Protein AF-A0A6G6X8M5-F1 (afdb_monomer_lite)

Radius of gyration: 17.93 Å; chains: 1; bounding box: 45×30×51 Å

Structure (mmCIF, N/CA/C/O backbone):
data_AF-A0A6G6X8M5-F1
#
_entry.id   AF-A0A6G6X8M5-F1
#
loop_
_atom_site.group_PDB
_atom_site.id
_atom_site.type_symbol
_atom_site.label_atom_id
_atom_site.label_alt_id
_atom_site.label_comp_id
_atom_site.label_asym_id
_atom_site.label_entity_id
_atom_site.label_seq_id
_atom_site.pdbx_PDB_ins_code
_atom_site.Cartn_x
_atom_site.Cartn_y
_atom_site.Cartn_z
_atom_site.occupancy
_atom_site.B_iso_or_equiv
_atom_site.auth_seq_id
_atom_site.auth_comp_id
_atom_site.auth_asym_id
_atom_site.auth_atom_id
_atom_site.pdbx_PDB_model_num
ATOM 1 N N . MET A 1 1 ? -0.208 -8.619 24.365 1.00 81.12 1 MET A N 1
ATOM 2 C CA . MET A 1 1 ? 0.775 -7.515 24.331 1.00 81.12 1 MET A CA 1
ATOM 3 C C . MET A 1 1 ? 0.074 -6.154 24.323 1.00 81.12 1 MET A C 1
ATOM 5 O O . MET A 1 1 ? -1.110 -6.073 24.012 1.00 81.12 1 MET A O 1
ATOM 9 N N . PHE A 1 2 ? 0.776 -5.087 24.718 1.00 91.06 2 PHE A N 1
ATOM 10 C CA . PHE A 1 2 ? 0.215 -3.742 24.896 1.00 91.06 2 PHE A CA 1
ATOM 11 C C . PHE A 1 2 ? -0.382 -3.130 23.615 1.00 91.06 2 PHE A C 1
ATOM 13 O O . PHE A 1 2 ? -1.529 -2.688 23.643 1.00 91.06 2 PHE A O 1
ATOM 20 N N . LYS A 1 3 ? 0.345 -3.115 22.484 1.00 91.62 3 LYS A N 1
ATOM 21 C CA . LYS A 1 3 ? -0.139 -2.488 21.235 1.00 91.62 3 LYS A CA 1
ATOM 22 C C . LYS A 1 3 ? -1.371 -3.203 20.673 1.00 91.62 3 LYS A C 1
ATOM 24 O O . LYS A 1 3 ? -2.280 -2.533 20.191 1.00 91.62 3 LYS A O 1
ATOM 29 N N . THR A 1 4 ? -1.433 -4.534 20.766 1.00 93.50 4 THR A N 1
ATOM 30 C CA . THR A 1 4 ? -2.601 -5.303 20.310 1.00 93.50 4 THR A CA 1
ATOM 31 C C . THR A 1 4 ? -3.841 -4.993 21.150 1.00 93.50 4 THR A C 1
ATOM 33 O O . THR A 1 4 ? -4.872 -4.625 20.590 1.00 93.50 4 THR A O 1
ATOM 36 N N . ALA A 1 5 ? -3.720 -4.994 22.483 1.00 94.62 5 ALA A N 1
ATOM 37 C CA . ALA A 1 5 ? -4.811 -4.594 23.378 1.00 94.62 5 ALA A CA 1
ATOM 38 C C . ALA A 1 5 ? -5.248 -3.130 23.173 1.00 94.62 5 ALA A C 1
ATOM 40 O O . ALA A 1 5 ? -6.441 -2.818 23.215 1.00 94.62 5 ALA A O 1
ATOM 41 N N . LEU A 1 6 ? -4.291 -2.231 22.916 1.00 96.56 6 LEU A N 1
ATOM 42 C CA . LEU A 1 6 ? -4.568 -0.827 22.628 1.00 96.56 6 LEU A CA 1
ATOM 43 C C . LEU A 1 6 ? -5.408 -0.672 21.356 1.00 96.56 6 LEU A C 1
ATOM 45 O O . LEU A 1 6 ? -6.400 0.052 21.390 1.00 96.56 6 LEU A O 1
ATOM 49 N N . ILE A 1 7 ? -5.070 -1.369 20.264 1.00 96.81 7 ILE A N 1
ATOM 50 C CA . ILE A 1 7 ? -5.874 -1.324 19.033 1.00 96.81 7 ILE A CA 1
ATOM 51 C C . ILE A 1 7 ? -7.305 -1.772 19.303 1.00 96.81 7 ILE A C 1
ATOM 53 O O . ILE A 1 7 ? -8.237 -1.034 18.980 1.00 96.81 7 ILE A O 1
ATOM 57 N N . THR A 1 8 ? -7.485 -2.933 19.936 1.00 96.38 8 THR A N 1
ATOM 58 C CA . THR A 1 8 ? -8.817 -3.460 20.258 1.00 96.38 8 THR A CA 1
ATOM 59 C C . THR A 1 8 ? -9.631 -2.445 21.061 1.00 96.38 8 THR A C 1
ATOM 61 O O . THR A 1 8 ? -10.786 -2.174 20.738 1.00 96.38 8 THR A O 1
ATOM 64 N N . ARG A 1 9 ? -9.020 -1.807 22.070 1.00 97.25 9 ARG A N 1
ATOM 65 C CA . ARG A 1 9 ? -9.683 -0.786 22.892 1.00 97.25 9 ARG A CA 1
ATOM 66 C C . ARG A 1 9 ? -10.049 0.465 22.087 1.00 97.25 9 ARG A C 1
ATOM 68 O O . ARG A 1 9 ? -11.157 0.979 22.250 1.00 97.25 9 ARG A O 1
ATOM 75 N N . LEU A 1 10 ? -9.141 0.963 21.245 1.00 98.19 10 LEU A N 1
ATOM 76 C CA . LEU A 1 10 ? -9.355 2.172 20.444 1.00 98.19 10 LEU A CA 1
ATOM 77 C C . LEU A 1 10 ? -10.485 1.987 19.425 1.00 98.19 10 LEU A C 1
ATOM 79 O O . LEU A 1 10 ? -11.303 2.895 19.252 1.00 98.19 10 LEU A O 1
ATOM 83 N N . VAL A 1 11 ? -10.555 0.814 18.795 1.00 97.56 11 VAL A N 1
ATOM 84 C CA . VAL A 1 11 ? -11.637 0.460 17.871 1.00 97.56 11 VAL A CA 1
ATOM 85 C C . VAL A 1 11 ? -12.955 0.323 18.631 1.00 97.56 11 VAL A C 1
ATOM 87 O O . VAL A 1 11 ? -13.900 1.059 18.356 1.00 97.56 11 VAL A O 1
ATOM 90 N N . ALA A 1 12 ? -13.004 -0.537 19.651 1.00 96.56 12 ALA A N 1
ATOM 91 C CA . ALA A 1 12 ? -14.253 -0.871 20.332 1.00 96.56 12 ALA A CA 1
ATOM 92 C C . ALA A 1 12 ? -14.863 0.289 21.141 1.00 96.56 12 ALA A C 1
ATOM 94 O O . ALA A 1 12 ? -16.073 0.318 21.353 1.00 96.56 12 ALA A O 1
ATOM 95 N N . HIS A 1 13 ? -14.052 1.241 21.619 1.00 97.38 13 HIS A N 1
ATOM 96 C CA . HIS A 1 13 ? -14.529 2.230 22.595 1.00 97.38 13 HIS A CA 1
ATOM 97 C C . HIS A 1 13 ? -14.136 3.675 22.316 1.00 97.38 13 HIS A C 1
ATOM 99 O O . HIS A 1 13 ? -14.620 4.573 23.003 1.00 97.38 13 HIS A O 1
ATOM 105 N N . CYS A 1 14 ? -13.259 3.932 21.346 1.00 97.62 14 CYS A N 1
ATOM 106 C CA . CYS A 1 14 ? -12.805 5.291 21.049 1.00 97.62 14 CYS A CA 1
ATOM 107 C C . CYS A 1 14 ? -13.173 5.746 19.633 1.00 97.62 14 CYS A C 1
ATOM 109 O O . CYS A 1 14 ? -12.752 6.832 19.223 1.00 97.62 14 CYS A O 1
ATOM 111 N N . GLY A 1 15 ? -13.958 4.953 18.897 1.00 96.50 15 GLY A N 1
ATOM 112 C CA . GLY A 1 15 ? -14.451 5.298 17.564 1.00 96.50 15 GLY A CA 1
ATOM 113 C C . GLY A 1 15 ? -13.354 5.354 16.501 1.00 96.50 15 GLY A C 1
ATOM 114 O O . GLY A 1 15 ? -13.492 6.096 15.532 1.00 96.50 15 GLY A O 1
ATOM 115 N N . PHE A 1 16 ? -12.240 4.639 16.697 1.00 98.44 16 PHE A N 1
ATOM 116 C CA . PHE A 1 16 ? -11.272 4.434 15.622 1.00 98.44 16 PHE A CA 1
ATOM 117 C C . PHE A 1 16 ? -11.844 3.445 14.612 1.00 98.44 16 PHE A C 1
ATOM 119 O O . PHE A 1 16 ? -12.248 2.346 14.972 1.00 98.44 16 PHE A O 1
ATOM 126 N N . SER A 1 17 ? -11.878 3.854 13.349 1.00 98.00 17 SER A N 1
ATOM 127 C CA . SER A 1 17 ? -12.533 3.123 12.259 1.00 98.00 17 SER A CA 1
ATOM 128 C C . SER A 1 17 ? -11.567 2.796 11.120 1.00 98.00 17 SER A C 1
ATOM 130 O O . SER A 1 17 ? -11.987 2.457 10.011 1.00 98.00 17 SER A O 1
ATOM 132 N N . ALA A 1 18 ? -10.266 2.946 11.367 1.00 98.31 18 ALA A N 1
ATOM 133 C CA . ALA A 1 18 ? -9.219 2.564 10.442 1.00 98.31 18 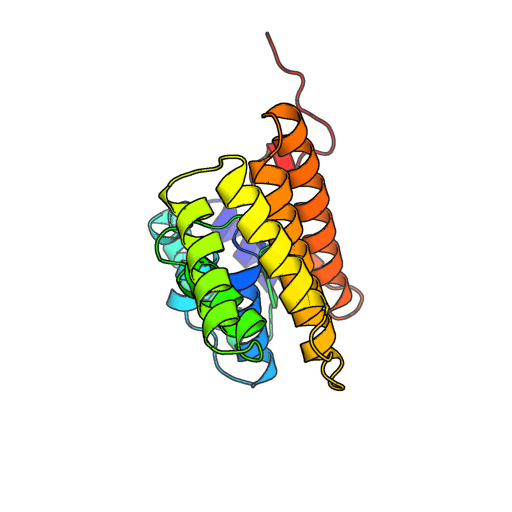ALA A CA 1
ATOM 134 C C . ALA A 1 18 ? -7.909 2.213 11.152 1.00 98.31 18 ALA A C 1
ATOM 136 O O . ALA A 1 18 ? -7.556 2.831 12.160 1.00 98.31 18 ALA A O 1
ATOM 137 N N . VAL A 1 19 ? -7.171 1.260 10.584 1.00 98.38 19 VAL A N 1
ATOM 138 C CA . VAL A 1 19 ? -5.815 0.894 11.004 1.00 98.38 19 VAL A CA 1
ATOM 139 C C . VAL A 1 19 ? -4.916 0.885 9.769 1.00 98.38 19 VAL A C 1
ATOM 141 O O . VAL A 1 19 ? -5.189 0.185 8.794 1.00 98.38 19 VAL A O 1
ATOM 144 N N . LEU A 1 20 ? -3.851 1.678 9.813 1.00 98.31 20 LEU A N 1
ATOM 145 C CA . LEU A 1 20 ? -2.815 1.750 8.794 1.00 98.31 20 LEU A CA 1
ATOM 146 C C . LEU A 1 20 ? -1.519 1.133 9.316 1.00 98.31 20 LEU A C 1
ATOM 148 O O . LEU A 1 20 ? -1.090 1.467 10.419 1.00 98.31 20 LEU A O 1
ATOM 152 N N . PHE A 1 21 ? -0.876 0.289 8.518 1.00 98.00 21 PHE A N 1
ATOM 153 C CA . PHE A 1 21 ? 0.373 -0.387 8.854 1.00 98.00 21 PHE A CA 1
ATOM 154 C C . PHE A 1 21 ? 1.539 0.141 8.021 1.00 98.00 21 PHE A C 1
ATOM 156 O O . PHE A 1 21 ? 1.406 0.341 6.812 1.00 98.00 21 PHE A O 1
ATOM 163 N N . GLU A 1 22 ? 2.695 0.299 8.665 1.00 97.12 22 GLU A N 1
ATOM 164 C CA . GLU A 1 22 ? 4.002 0.407 8.012 1.00 97.12 22 GLU A CA 1
ATOM 165 C C . GLU A 1 22 ? 4.340 -0.950 7.384 1.00 97.12 22 GLU A C 1
ATOM 167 O O . GLU A 1 22 ? 5.091 -1.762 7.920 1.00 97.12 22 GLU A O 1
ATOM 172 N N . ALA A 1 23 ? 3.634 -1.239 6.302 1.00 96.88 23 ALA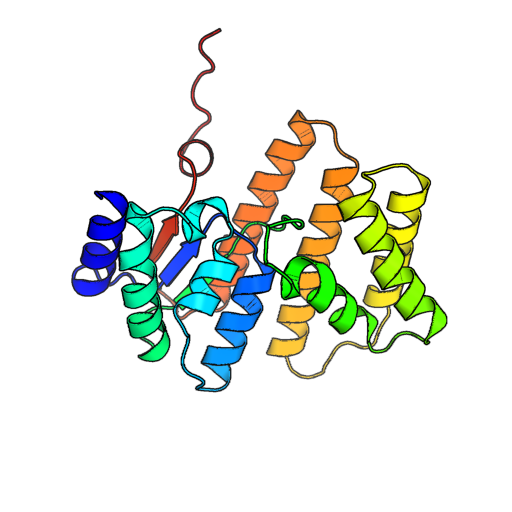 A N 1
ATOM 173 C CA . ALA A 1 23 ? 3.648 -2.479 5.558 1.00 96.88 23 ALA A CA 1
ATOM 174 C C . ALA A 1 23 ? 3.172 -2.198 4.129 1.00 96.88 23 ALA A C 1
ATOM 176 O O . ALA A 1 23 ? 2.736 -1.087 3.808 1.00 96.88 23 ALA A O 1
ATOM 177 N N . SER A 1 24 ? 3.247 -3.223 3.284 1.00 96.75 24 SER A N 1
ATOM 178 C CA . SER A 1 24 ? 3.077 -3.103 1.840 1.00 96.75 24 SER A CA 1
ATOM 179 C C . SER A 1 24 ? 1.769 -2.427 1.430 1.00 96.75 24 SER A C 1
ATOM 181 O O . SER A 1 24 ? 0.692 -2.970 1.641 1.00 96.75 24 SER A O 1
ATOM 183 N N . PHE A 1 25 ? 1.852 -1.285 0.754 1.00 98.25 25 PHE A N 1
ATOM 184 C CA . PHE A 1 25 ? 0.706 -0.588 0.177 1.00 98.25 25 PHE A CA 1
ATOM 185 C C . PHE A 1 25 ? -0.126 -1.507 -0.728 1.00 98.25 25 PHE A C 1
ATOM 187 O O . PHE A 1 25 ? -1.355 -1.534 -0.640 1.00 98.25 25 PHE A O 1
ATOM 194 N N . PHE A 1 26 ? 0.547 -2.297 -1.565 1.00 97.94 26 PHE A N 1
ATOM 195 C CA . PHE A 1 26 ? -0.092 -3.095 -2.604 1.00 97.94 26 PHE A CA 1
ATOM 196 C C . PHE A 1 26 ? -0.911 -4.270 -2.058 1.00 97.94 26 PHE A C 1
ATOM 198 O O . PHE A 1 26 ? -1.998 -4.531 -2.567 1.00 97.94 26 PHE A O 1
ATOM 205 N N . GLU A 1 27 ? -0.462 -4.952 -1.001 1.00 97.62 27 GLU A N 1
ATOM 206 C CA . GLU A 1 27 ? -1.267 -6.028 -0.403 1.00 97.62 27 GLU A CA 1
ATOM 207 C C . GLU A 1 27 ? -2.583 -5.488 0.181 1.00 97.62 27 GLU A C 1
ATOM 209 O O . GLU A 1 27 ? -3.644 -6.098 0.039 1.00 97.62 27 GLU A O 1
ATOM 214 N N . PHE A 1 28 ? -2.565 -4.287 0.770 1.00 97.94 28 PHE A N 1
ATOM 215 C CA . PHE A 1 28 ? -3.792 -3.671 1.279 1.00 97.94 28 PHE A CA 1
ATOM 216 C C . PHE A 1 28 ? -4.724 -3.162 0.169 1.00 97.94 28 PHE A C 1
ATOM 218 O O . PHE A 1 28 ? -5.926 -3.040 0.408 1.00 97.94 28 PHE A O 1
ATOM 225 N N . VAL A 1 29 ? -4.232 -2.942 -1.058 1.00 96.94 29 VAL A N 1
ATOM 226 C CA . VAL A 1 29 ? -5.107 -2.719 -2.224 1.00 96.94 29 VAL A CA 1
ATOM 227 C C . VAL A 1 29 ? -6.007 -3.936 -2.463 1.00 96.94 29 VAL A C 1
ATOM 229 O O . VAL A 1 29 ? -7.203 -3.770 -2.703 1.00 96.94 29 VAL A O 1
ATOM 232 N N . GLN A 1 30 ? -5.490 -5.162 -2.324 1.00 95.62 30 GLN A N 1
ATOM 233 C CA . GLN A 1 30 ? -6.307 -6.374 -2.469 1.00 95.62 30 GLN A CA 1
ATOM 234 C C . GLN A 1 30 ? -7.366 -6.503 -1.372 1.00 95.62 30 GLN A C 1
ATOM 236 O O . GLN A 1 30 ? -8.497 -6.909 -1.650 1.00 95.62 30 GLN A O 1
ATOM 241 N N . LEU A 1 31 ? -7.035 -6.098 -0.143 1.00 96.31 31 LEU A N 1
ATOM 242 C CA . LEU A 1 31 ? -7.998 -6.057 0.957 1.00 96.31 31 LEU A CA 1
ATOM 243 C C . LEU A 1 31 ? -9.111 -5.030 0.710 1.00 96.31 31 LEU A C 1
ATOM 245 O O . LEU A 1 31 ? -10.286 -5.345 0.906 1.00 96.31 31 LEU A O 1
ATOM 249 N N . ASP A 1 32 ? -8.781 -3.827 0.227 1.00 95.31 32 ASP A N 1
ATOM 250 C CA . ASP A 1 32 ? -9.812 -2.840 -0.116 1.00 95.31 32 ASP A CA 1
ATOM 251 C C . ASP A 1 32 ? -10.672 -3.303 -1.300 1.00 95.31 32 ASP A C 1
ATOM 253 O O . ASP A 1 32 ? -11.891 -3.138 -1.262 1.00 95.31 32 ASP A O 1
ATOM 257 N N . ARG A 1 33 ? -10.088 -3.962 -2.311 1.00 95.06 33 ARG A N 1
ATOM 258 C CA . ARG A 1 33 ? -10.849 -4.599 -3.402 1.00 95.06 33 ARG A CA 1
ATOM 259 C C . ARG A 1 33 ? -11.816 -5.659 -2.882 1.00 95.06 33 ARG A C 1
ATOM 261 O O . ARG A 1 33 ? -12.963 -5.695 -3.320 1.00 95.06 33 ARG A O 1
ATOM 268 N N . ALA A 1 34 ? -11.375 -6.529 -1.969 1.00 93.94 34 ALA A N 1
ATOM 269 C CA . ALA A 1 34 ? -12.243 -7.530 -1.350 1.00 93.94 34 ALA A CA 1
ATOM 270 C C . ALA A 1 34 ? -13.430 -6.862 -0.649 1.00 93.94 34 ALA A C 1
ATOM 272 O O . ALA A 1 34 ? -14.573 -7.203 -0.941 1.00 93.94 34 ALA A O 1
ATOM 273 N N . ARG A 1 35 ? -13.163 -5.830 0.154 1.00 92.12 35 ARG A N 1
ATOM 274 C CA . ARG A 1 35 ? -14.191 -5.048 0.845 1.00 92.12 35 ARG A CA 1
ATOM 275 C C . ARG A 1 35 ? -15.151 -4.334 -0.114 1.00 92.12 35 ARG A C 1
ATOM 277 O O . ARG A 1 35 ? -16.349 -4.346 0.122 1.00 92.12 35 ARG A O 1
ATOM 284 N N . ARG A 1 36 ? -14.657 -3.694 -1.183 1.00 91.25 36 ARG A N 1
ATOM 285 C CA . ARG A 1 36 ? -15.501 -3.026 -2.200 1.00 91.25 36 ARG A CA 1
ATOM 286 C C . ARG A 1 36 ? -16.404 -4.005 -2.953 1.00 91.25 36 ARG A C 1
ATOM 288 O O . ARG A 1 36 ? -17.436 -3.590 -3.461 1.00 91.25 36 ARG A O 1
ATOM 295 N N . ALA A 1 37 ? -16.006 -5.271 -3.024 1.00 94.44 37 ALA A N 1
ATOM 296 C CA . ALA A 1 37 ? -16.776 -6.354 -3.620 1.00 94.44 37 ALA A CA 1
ATOM 297 C C . ALA A 1 37 ? -17.615 -7.141 -2.591 1.00 94.44 37 ALA A C 1
ATOM 299 O O . ALA A 1 37 ? -18.023 -8.259 -2.896 1.00 94.44 37 ALA A O 1
ATOM 300 N N . ASP A 1 38 ? -17.801 -6.610 -1.374 1.00 94.62 38 ASP A N 1
ATOM 301 C CA . ASP A 1 38 ? -18.509 -7.256 -0.257 1.00 94.62 38 ASP A CA 1
ATOM 302 C C . ASP A 1 38 ? -18.022 -8.686 0.045 1.00 94.62 38 ASP A C 1
ATOM 304 O O . ASP A 1 38 ? -18.771 -9.557 0.491 1.00 94.62 38 ASP A O 1
ATOM 308 N N . ARG A 1 39 ? -16.732 -8.944 -0.197 1.00 96.94 39 ARG A N 1
ATOM 309 C CA . ARG A 1 39 ? -16.086 -10.209 0.152 1.00 96.94 39 ARG A CA 1
ATOM 310 C C . ARG A 1 39 ? -15.489 -10.117 1.554 1.00 96.94 39 ARG A C 1
ATOM 312 O O . ARG A 1 39 ? -14.875 -9.099 1.886 1.00 96.94 39 ARG A O 1
ATOM 319 N N . PRO A 1 40 ? -15.617 -11.182 2.360 1.00 96.44 40 PRO A N 1
ATOM 320 C CA . PRO A 1 40 ? -15.063 -11.190 3.701 1.00 96.44 40 PRO A CA 1
ATOM 321 C C . PRO A 1 40 ? -13.530 -11.139 3.653 1.00 96.44 40 PRO A C 1
ATOM 323 O O . PRO A 1 40 ? -12.903 -11.707 2.755 1.00 96.44 40 PRO A O 1
ATOM 326 N N . VAL A 1 41 ? -12.939 -10.451 4.628 1.00 96.75 41 VAL A N 1
ATOM 327 C CA . VAL A 1 41 ? -11.488 -10.333 4.797 1.00 96.75 41 VAL A CA 1
ATOM 328 C C . VAL A 1 41 ? -11.024 -11.429 5.742 1.00 96.75 41 VAL A C 1
ATOM 330 O O . VAL A 1 41 ? -11.507 -11.527 6.869 1.00 96.75 41 VAL A O 1
ATOM 333 N N . MET A 1 42 ? -10.082 -12.249 5.292 1.00 96.06 42 MET A N 1
ATOM 334 C CA . MET A 1 42 ? -9.575 -13.381 6.059 1.00 96.06 42 MET A CA 1
ATOM 335 C C . MET A 1 42 ? -8.310 -13.010 6.858 1.00 96.06 42 MET A C 1
ATOM 337 O O . MET A 1 42 ? -7.516 -12.172 6.411 1.00 96.06 42 MET A O 1
ATOM 341 N N . PRO A 1 43 ? -8.070 -13.638 8.029 1.00 96.69 43 PRO A N 1
ATOM 342 C CA . PRO A 1 43 ? -6.880 -13.370 8.838 1.00 96.69 43 PRO A CA 1
ATOM 343 C C . PRO A 1 43 ? -5.556 -13.596 8.097 1.00 96.69 43 PRO A C 1
ATOM 345 O O . PRO A 1 43 ? -4.605 -12.848 8.306 1.00 96.69 43 PRO A O 1
ATOM 348 N N . ASP A 1 44 ? -5.486 -14.591 7.213 1.00 95.62 44 ASP A N 1
ATOM 349 C CA . ASP A 1 44 ? -4.302 -14.925 6.413 1.00 95.62 44 ASP A CA 1
ATOM 350 C C . ASP A 1 44 ? -3.974 -13.860 5.353 1.00 95.62 44 ASP A C 1
ATOM 352 O O . ASP A 1 44 ? -2.797 -13.594 5.085 1.00 95.62 44 ASP A O 1
ATOM 356 N N . GLN A 1 45 ? -4.994 -13.199 4.797 1.00 96.44 45 GLN A N 1
ATOM 357 C CA . GLN A 1 45 ? -4.819 -12.062 3.896 1.00 96.44 45 GLN A CA 1
ATOM 358 C C . GLN A 1 45 ? -4.222 -10.869 4.649 1.00 96.44 45 GLN A C 1
ATOM 360 O O . GLN A 1 45 ? -3.280 -10.246 4.164 1.00 96.44 45 GLN A O 1
ATOM 365 N N . ILE A 1 46 ? -4.701 -10.588 5.869 1.00 97.50 46 ILE A N 1
ATOM 366 C CA . ILE A 1 46 ? -4.117 -9.546 6.729 1.00 97.50 46 ILE A CA 1
ATOM 367 C C . ILE A 1 46 ? -2.689 -9.923 7.120 1.00 97.50 46 ILE A C 1
ATOM 369 O O . ILE A 1 46 ? -1.798 -9.085 7.021 1.00 97.50 46 ILE A O 1
ATOM 373 N N . ALA A 1 47 ? -2.453 -11.177 7.513 1.00 96.50 47 ALA A N 1
ATOM 374 C CA . ALA A 1 47 ? -1.135 -11.678 7.891 1.00 96.50 47 ALA A CA 1
ATOM 375 C C . ALA A 1 47 ? -0.121 -11.504 6.752 1.00 96.50 47 ALA A C 1
ATOM 377 O O . ALA A 1 47 ? 1.012 -11.082 6.964 1.00 96.50 47 ALA A O 1
ATOM 378 N N . THR A 1 48 ? -0.544 -11.792 5.523 1.00 96.25 48 THR A N 1
ATOM 379 C CA . THR A 1 48 ? 0.258 -11.560 4.319 1.00 96.25 48 THR A CA 1
ATOM 380 C C . THR A 1 48 ? 0.506 -10.068 4.097 1.00 96.25 48 THR A C 1
ATOM 382 O O . THR A 1 48 ? 1.650 -9.658 3.901 1.00 96.25 48 THR A O 1
ATOM 385 N N . ALA A 1 49 ? -0.528 -9.236 4.229 1.00 97.25 49 ALA A N 1
ATOM 386 C CA . ALA A 1 49 ? -0.427 -7.798 4.007 1.00 97.25 49 ALA A CA 1
ATOM 387 C C . ALA A 1 49 ? 0.501 -7.077 4.995 1.00 97.25 49 ALA A C 1
ATOM 389 O O . ALA A 1 49 ? 1.288 -6.224 4.583 1.00 97.25 49 ALA A O 1
ATOM 390 N N . VAL A 1 50 ? 0.476 -7.447 6.280 1.00 96.00 50 VAL A N 1
ATOM 391 C CA . VAL A 1 50 ? 1.383 -6.872 7.292 1.00 96.00 50 VAL A CA 1
ATOM 392 C C . VAL A 1 50 ? 2.830 -7.358 7.139 1.00 96.00 50 VAL A C 1
ATOM 394 O O . VAL A 1 50 ? 3.748 -6.699 7.618 1.00 96.00 50 VAL A O 1
ATOM 397 N N . GLY A 1 51 ? 3.050 -8.480 6.448 1.00 93.94 51 GLY A N 1
ATOM 398 C CA . GLY A 1 51 ? 4.373 -9.018 6.145 1.00 93.94 51 GLY A CA 1
ATOM 399 C C . GLY A 1 51 ? 4.974 -9.903 7.242 1.00 93.94 51 GLY A C 1
ATOM 400 O O . GLY A 1 51 ? 4.479 -9.993 8.367 1.00 93.94 51 GLY A O 1
ATOM 401 N N . GLY A 1 52 ? 6.073 -10.580 6.888 1.00 89.81 52 GLY A N 1
ATOM 402 C CA . GLY A 1 52 ? 6.688 -11.653 7.682 1.00 89.81 52 GLY A CA 1
ATOM 403 C C . GLY A 1 52 ? 7.058 -11.280 9.120 1.00 89.81 52 GLY A C 1
ATOM 404 O O . GLY A 1 52 ? 6.905 -12.112 10.008 1.00 89.81 52 GLY A O 1
ATOM 405 N N . LEU A 1 53 ? 7.481 -10.033 9.361 1.00 88.00 53 LEU A N 1
ATOM 406 C CA . LEU A 1 53 ? 7.861 -9.567 10.699 1.00 88.00 53 LEU A CA 1
ATOM 407 C C . LEU A 1 53 ? 6.715 -9.720 11.709 1.00 88.00 53 LEU A C 1
ATOM 409 O O . LEU A 1 53 ? 6.940 -10.174 12.824 1.00 88.00 53 LEU A O 1
ATOM 413 N N . TRP A 1 54 ? 5.491 -9.371 11.307 1.00 90.06 54 TRP A N 1
ATOM 414 C CA . TRP A 1 54 ? 4.309 -9.423 12.172 1.00 90.06 54 TRP A CA 1
ATOM 415 C C . TRP A 1 54 ? 3.522 -10.723 12.001 1.00 90.06 54 TRP A C 1
ATOM 417 O O . TRP A 1 54 ? 2.916 -11.217 12.946 1.00 90.06 54 TRP A O 1
ATOM 427 N N . LYS A 1 55 ? 3.553 -11.312 10.800 1.00 91.06 55 LYS A N 1
ATOM 428 C CA . LYS A 1 55 ? 2.859 -12.565 10.471 1.00 91.06 55 LYS A CA 1
ATOM 429 C C . LYS A 1 55 ? 3.258 -13.738 11.359 1.00 91.06 55 LYS A C 1
ATOM 431 O O . LYS A 1 55 ? 2.429 -14.615 11.564 1.00 91.06 55 LYS A O 1
ATOM 436 N N . PHE A 1 56 ? 4.502 -13.791 11.823 1.00 90.31 56 PHE A N 1
ATOM 437 C CA . PHE A 1 56 ? 5.011 -14.905 12.630 1.00 90.31 56 PHE A CA 1
ATOM 438 C C . PHE A 1 56 ? 5.172 -14.553 14.111 1.00 90.31 56 PHE A C 1
ATOM 440 O O . PHE A 1 56 ? 5.572 -15.404 14.897 1.00 90.31 56 PHE A O 1
ATOM 447 N N . ASP A 1 57 ? 4.849 -13.319 14.494 1.00 92.00 57 ASP A N 1
ATOM 448 C CA . ASP A 1 57 ? 4.912 -12.875 15.879 1.00 92.00 57 ASP A CA 1
ATOM 449 C C . ASP A 1 57 ? 3.699 -13.400 16.663 1.00 92.00 57 ASP A C 1
ATOM 451 O O . ASP A 1 57 ? 2.546 -13.154 16.287 1.00 92.00 57 ASP A O 1
ATOM 455 N N . GLU A 1 58 ? 3.955 -14.144 17.744 1.00 92.75 58 GLU A N 1
ATOM 456 C CA . GLU A 1 58 ? 2.916 -14.749 18.591 1.00 92.75 58 GLU A CA 1
ATOM 457 C C . GLU A 1 58 ? 2.038 -13.690 19.264 1.00 92.75 58 GLU A C 1
ATOM 459 O O . GLU A 1 58 ? 0.829 -13.875 19.414 1.00 92.75 58 GLU A O 1
ATOM 464 N N . GLU A 1 59 ? 2.622 -12.549 19.635 1.00 91.44 59 GLU A N 1
ATOM 465 C CA . GLU A 1 59 ? 1.902 -11.468 20.299 1.00 91.44 59 GLU A CA 1
ATOM 466 C C . GLU A 1 59 ? 0.959 -10.712 19.353 1.00 91.44 59 GLU A C 1
ATOM 468 O O . GLU A 1 59 ? -0.035 -10.125 19.809 1.00 91.44 59 GLU A O 1
ATOM 473 N N . PHE A 1 60 ? 1.259 -10.736 18.052 1.00 93.88 60 PHE A N 1
ATOM 474 C CA . PHE A 1 60 ? 0.466 -10.154 16.979 1.00 93.88 60 PHE A CA 1
ATOM 475 C C . PHE A 1 60 ? -0.651 -11.082 16.487 1.00 93.88 60 PHE A C 1
ATOM 477 O O . PHE A 1 60 ? -1.693 -10.579 16.060 1.00 93.88 60 PHE A O 1
ATOM 484 N N . GLN A 1 61 ? -0.500 -12.411 16.592 1.00 92.50 61 GLN A N 1
ATOM 485 C CA . GLN A 1 61 ? -1.492 -13.375 16.078 1.00 92.50 61 GLN A CA 1
ATOM 486 C C . GLN A 1 61 ? -2.941 -13.083 16.501 1.00 92.50 61 GLN A C 1
ATOM 488 O O . GLN A 1 61 ? -3.815 -13.076 15.628 1.00 92.50 61 GLN A O 1
ATOM 493 N N . PRO A 1 62 ? -3.248 -12.783 17.783 1.00 93.00 62 PRO A N 1
ATOM 494 C CA . PRO A 1 62 ? -4.629 -12.525 18.193 1.00 93.00 62 PRO A CA 1
ATOM 495 C C . PRO A 1 62 ? -5.241 -11.302 17.501 1.00 93.00 62 PRO A C 1
ATOM 497 O O . PRO A 1 62 ? -6.454 -11.237 17.304 1.00 93.00 62 PRO A O 1
ATOM 500 N N . LEU A 1 63 ? -4.410 -10.328 17.112 1.00 96.25 63 LEU A N 1
ATOM 501 C CA . LEU A 1 63 ? -4.876 -9.130 16.429 1.00 96.25 63 LEU A CA 1
ATOM 502 C C . LEU A 1 63 ? -5.323 -9.434 14.992 1.00 96.25 63 LEU A C 1
ATOM 504 O O . LEU A 1 63 ? -6.257 -8.796 14.520 1.00 96.25 63 LEU A O 1
ATOM 508 N N . LEU A 1 64 ? -4.731 -10.422 14.313 1.00 96.75 64 LEU A N 1
ATOM 509 C CA . LEU A 1 64 ? -5.104 -10.789 12.940 1.00 96.75 64 LEU A CA 1
ATOM 510 C C . LEU A 1 64 ? -6.573 -11.216 12.842 1.00 96.75 64 LEU A C 1
ATOM 512 O O . LEU A 1 64 ? -7.308 -10.710 11.994 1.00 96.75 64 LEU A O 1
ATOM 516 N N . ALA A 1 65 ? -7.007 -12.105 13.740 1.00 94.69 65 ALA A N 1
ATOM 517 C CA . ALA A 1 65 ? -8.389 -12.575 13.793 1.00 94.69 65 ALA A CA 1
ATOM 518 C C . ALA A 1 65 ? -9.361 -11.429 14.105 1.00 94.69 65 ALA A C 1
ATOM 520 O O . ALA A 1 65 ? -10.370 -11.265 13.420 1.00 94.69 65 ALA A O 1
ATOM 521 N N . TYR A 1 66 ? -9.013 -10.589 15.085 1.00 97.50 66 TYR A N 1
ATOM 522 C CA . TYR A 1 66 ? -9.816 -9.423 15.443 1.00 97.50 66 TYR A CA 1
ATOM 523 C C . TYR A 1 66 ? -9.962 -8.442 14.270 1.00 97.50 66 TYR A C 1
ATOM 525 O O . TYR A 1 66 ? -11.069 -8.023 13.946 1.00 97.50 66 TYR A O 1
ATOM 533 N N . LEU A 1 67 ? -8.865 -8.087 13.592 1.00 98.12 67 LEU A N 1
ATOM 534 C CA . LEU A 1 67 ? -8.911 -7.163 12.456 1.00 98.12 67 LEU A CA 1
ATOM 535 C C . LEU A 1 67 ? -9.724 -7.729 11.288 1.00 98.12 67 LEU A C 1
ATOM 537 O O . LEU A 1 67 ? -10.454 -6.973 10.654 1.00 98.12 67 LEU A O 1
ATOM 541 N N . ALA A 1 68 ? -9.623 -9.034 11.021 1.00 97.62 68 ALA A N 1
ATOM 542 C CA . ALA A 1 68 ? -10.393 -9.705 9.975 1.00 97.62 68 ALA A CA 1
ATOM 543 C C . ALA A 1 68 ? -11.900 -9.628 10.239 1.00 97.62 68 ALA A C 1
ATOM 545 O O . ALA A 1 68 ? -12.665 -9.254 9.349 1.00 97.62 68 ALA A O 1
ATOM 546 N N . GLU A 1 69 ? -12.320 -9.902 11.475 1.00 97.38 69 GLU A N 1
ATOM 547 C CA . GLU A 1 69 ? -13.714 -9.769 11.899 1.00 97.38 69 GLU A CA 1
ATOM 548 C C . GLU A 1 69 ? -14.206 -8.322 11.745 1.00 97.38 69 GLU A C 1
ATOM 550 O O . GLU A 1 69 ? -15.222 -8.066 11.096 1.00 97.38 69 GLU A O 1
ATOM 555 N N . GLN A 1 70 ? -13.462 -7.354 12.289 1.00 97.94 70 GLN A N 1
ATOM 556 C CA . GLN A 1 70 ? -13.859 -5.946 12.240 1.00 97.94 70 GLN A CA 1
ATOM 557 C C . GLN A 1 70 ? -13.886 -5.396 10.805 1.00 97.94 70 GLN A C 1
ATOM 559 O O . GLN A 1 70 ? -14.756 -4.590 10.472 1.00 97.94 70 GLN A O 1
ATOM 564 N N . ALA A 1 71 ? -12.952 -5.815 9.947 1.00 97.38 71 ALA A N 1
ATOM 565 C CA . ALA A 1 71 ? -12.916 -5.407 8.546 1.00 97.38 71 ALA A CA 1
ATOM 566 C C . ALA A 1 71 ? -14.063 -6.039 7.744 1.00 97.38 71 ALA A C 1
ATOM 568 O O . ALA A 1 71 ? -14.720 -5.341 6.973 1.00 97.38 71 ALA A O 1
ATOM 569 N N . THR A 1 72 ? -14.347 -7.326 7.970 1.00 96.94 72 THR A N 1
ATOM 570 C CA . THR A 1 72 ? -15.462 -8.047 7.331 1.00 96.94 72 THR A CA 1
ATOM 571 C C . THR A 1 72 ? -16.810 -7.429 7.689 1.00 96.94 72 THR A C 1
ATOM 573 O O . THR A 1 72 ? -17.650 -7.238 6.817 1.00 96.94 72 THR A O 1
ATOM 576 N N . ASN A 1 73 ? -16.994 -7.028 8.947 1.00 95.81 73 ASN A N 1
ATOM 577 C CA . ASN A 1 73 ? -18.215 -6.362 9.408 1.00 95.81 73 ASN A CA 1
ATOM 578 C C . ASN A 1 73 ? -18.297 -4.878 8.993 1.00 95.81 73 ASN A C 1
ATOM 580 O O . ASN A 1 73 ? -19.236 -4.180 9.372 1.00 95.81 73 ASN A O 1
ATOM 584 N N . GLY A 1 74 ? -17.299 -4.358 8.267 1.00 94.44 74 GLY A N 1
ATOM 585 C CA . GLY A 1 74 ? -17.234 -2.959 7.840 1.00 94.44 74 GLY A CA 1
ATOM 586 C C . GLY A 1 74 ? -16.969 -1.953 8.969 1.00 94.44 74 GLY A C 1
ATOM 587 O O . GLY A 1 74 ? -17.043 -0.744 8.735 1.00 94.44 74 GLY A O 1
ATOM 588 N N . ALA A 1 75 ? -16.644 -2.423 10.177 1.00 95.69 75 ALA A N 1
ATOM 589 C CA . ALA A 1 75 ? -16.385 -1.585 11.347 1.00 95.69 75 ALA A CA 1
ATOM 590 C C . ALA A 1 75 ? -15.055 -0.826 11.233 1.00 95.69 75 ALA A C 1
ATOM 592 O O . ALA A 1 75 ? -14.947 0.321 11.677 1.00 95.69 75 ALA A O 1
ATOM 593 N N . ILE A 1 76 ? -14.051 -1.440 10.600 1.00 97.25 76 ILE A N 1
ATOM 594 C CA . ILE A 1 76 ? -12.764 -0.798 10.325 1.00 97.25 76 ILE A CA 1
ATOM 595 C C . ILE A 1 76 ? -12.368 -0.909 8.857 1.00 97.25 76 ILE A C 1
ATOM 597 O O . ILE A 1 76 ? -12.807 -1.792 8.123 1.00 97.25 76 ILE A O 1
ATOM 601 N N . ARG A 1 77 ? -11.474 -0.012 8.446 1.00 97.31 77 ARG A N 1
ATOM 602 C CA . ARG A 1 77 ? -10.734 -0.089 7.185 1.00 97.31 77 ARG A CA 1
ATOM 603 C C . ARG A 1 77 ? -9.268 -0.377 7.463 1.00 97.31 77 ARG A C 1
ATOM 605 O O . ARG A 1 77 ? -8.736 0.035 8.492 1.00 97.31 77 ARG A O 1
ATOM 612 N N . LEU A 1 78 ? -8.628 -1.079 6.541 1.00 98.31 78 LEU A N 1
ATOM 613 C CA . LEU A 1 78 ? -7.238 -1.494 6.657 1.00 98.31 78 LEU A CA 1
ATOM 614 C C . LEU A 1 78 ? -6.429 -0.877 5.516 1.00 98.31 78 LEU A C 1
ATOM 616 O O . LEU A 1 78 ? -6.914 -0.818 4.388 1.00 98.31 78 LEU A O 1
ATOM 620 N N . GLY A 1 79 ? -5.215 -0.418 5.811 1.00 98.19 79 GLY A N 1
ATOM 621 C CA . GLY A 1 79 ? -4.309 0.159 4.820 1.00 98.19 79 GLY A CA 1
ATOM 622 C C . GLY A 1 79 ? -2.848 -0.154 5.125 1.00 98.19 79 GLY A C 1
ATOM 623 O O . GLY A 1 79 ? -2.466 -0.293 6.283 1.00 98.19 79 GLY A O 1
ATOM 624 N N . GLY A 1 80 ? -2.034 -0.229 4.080 1.00 98.00 80 GLY A N 1
ATOM 625 C CA . GLY A 1 80 ? -0.577 -0.270 4.152 1.00 98.00 80 GLY A CA 1
ATOM 626 C C . GLY A 1 80 ? -0.046 0.997 3.512 1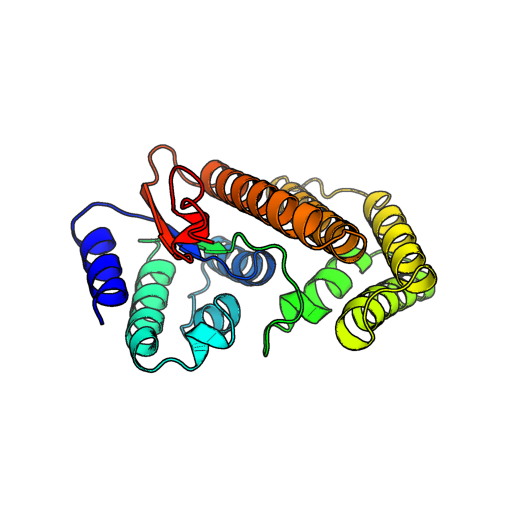.00 98.00 80 GLY A C 1
ATOM 627 O O . GLY A 1 80 ? -0.619 1.458 2.523 1.00 98.00 80 GLY A O 1
ATOM 628 N N . PHE A 1 81 ? 0.989 1.601 4.074 1.00 98.00 81 PHE A N 1
ATOM 629 C CA . PHE A 1 81 ? 1.523 2.849 3.532 1.00 98.00 81 PHE A CA 1
ATOM 630 C C . PHE A 1 81 ? 2.977 2.766 3.090 1.00 98.00 81 PHE A C 1
ATOM 632 O O . PHE A 1 81 ? 3.488 3.748 2.566 1.00 98.00 81 PHE A O 1
ATOM 639 N N . ASP A 1 82 ? 3.625 1.614 3.211 1.00 97.44 82 ASP A N 1
ATOM 640 C CA . ASP A 1 82 ? 4.982 1.432 2.713 1.00 97.44 82 ASP A CA 1
ATOM 641 C C . ASP A 1 82 ? 4.982 0.949 1.255 1.00 97.44 82 ASP A C 1
ATOM 643 O O . ASP A 1 82 ? 4.302 -0.018 0.912 1.00 97.44 82 ASP A O 1
ATOM 647 N N . PHE A 1 83 ? 5.750 1.603 0.383 1.00 96.50 83 PHE A N 1
ATOM 648 C CA . PHE A 1 83 ? 5.886 1.204 -1.022 1.00 96.50 83 PHE A CA 1
ATOM 649 C C . PHE A 1 83 ? 6.840 0.019 -1.225 1.00 96.50 83 PHE A C 1
ATOM 651 O O . PHE A 1 83 ? 7.021 -0.437 -2.356 1.00 96.50 83 PHE A O 1
ATOM 658 N N . GLN A 1 84 ? 7.503 -0.445 -0.163 1.00 92.88 84 GLN A N 1
ATOM 659 C CA . GLN A 1 84 ? 8.494 -1.508 -0.247 1.00 92.88 84 GLN A CA 1
ATOM 660 C C . GLN A 1 84 ? 7.949 -2.787 -0.906 1.00 92.88 84 GLN A C 1
ATOM 662 O O . GLN A 1 84 ? 6.843 -3.262 -0.634 1.00 92.88 84 GLN A O 1
ATOM 667 N N . LEU A 1 85 ? 8.799 -3.358 -1.760 1.00 94.06 85 LEU A N 1
ATOM 668 C CA . LEU A 1 85 ? 8.673 -4.691 -2.343 1.00 94.06 85 LEU A CA 1
ATOM 669 C C . LEU A 1 85 ? 9.654 -5.650 -1.656 1.00 94.06 85 LEU A C 1
ATOM 671 O O . LEU A 1 85 ? 10.627 -5.219 -1.039 1.00 94.06 85 LEU A O 1
ATOM 675 N N . GLY A 1 86 ? 9.433 -6.956 -1.808 1.00 90.88 86 GLY A N 1
ATOM 676 C CA . GLY A 1 86 ? 10.342 -8.002 -1.322 1.00 90.88 86 GLY A CA 1
ATOM 677 C C . GLY A 1 86 ? 9.946 -8.638 -0.000 1.00 90.88 86 GLY A C 1
ATOM 678 O O . GLY A 1 86 ? 10.695 -9.458 0.527 1.00 90.88 86 GLY A O 1
ATOM 679 N N . GLY A 1 87 ? 8.773 -8.300 0.535 1.00 90.00 87 GLY A N 1
ATOM 680 C CA . GLY A 1 87 ? 8.248 -8.956 1.724 1.00 90.00 87 GLY A CA 1
ATOM 681 C C . GLY A 1 87 ? 7.987 -10.444 1.480 1.00 90.00 87 GLY A C 1
ATOM 682 O O . GLY A 1 87 ? 7.458 -10.847 0.439 1.00 90.00 87 GLY A O 1
ATOM 683 N N . ALA A 1 88 ? 8.358 -11.279 2.452 1.00 86.62 88 ALA A N 1
ATOM 684 C CA . ALA A 1 88 ? 8.148 -12.721 2.381 1.00 86.62 88 ALA A CA 1
ATOM 685 C C . ALA A 1 88 ? 6.648 -13.064 2.334 1.00 86.62 88 ALA A C 1
ATOM 687 O O . ALA A 1 88 ? 5.886 -12.663 3.216 1.00 86.62 88 ALA A O 1
ATOM 688 N N . GLY A 1 89 ? 6.241 -13.830 1.318 1.00 87.31 89 GLY A N 1
ATOM 689 C CA . GLY A 1 89 ? 4.855 -14.261 1.110 1.00 87.31 89 GLY A CA 1
ATOM 690 C C . GLY A 1 89 ? 3.916 -13.199 0.527 1.00 87.31 89 GLY A C 1
ATOM 691 O O . GLY A 1 89 ? 2.724 -13.462 0.444 1.00 87.31 89 GLY A O 1
ATOM 692 N N . GLN A 1 90 ? 4.425 -12.027 0.131 1.00 94.25 90 GLN A N 1
ATOM 693 C CA . GLN A 1 90 ? 3.642 -10.937 -0.469 1.00 94.25 90 GLN A CA 1
ATOM 694 C C . GLN A 1 90 ? 3.622 -11.050 -1.996 1.00 94.25 90 GLN A C 1
ATOM 696 O O . GLN A 1 90 ? 4.229 -10.254 -2.714 1.00 94.25 90 GLN A O 1
ATOM 701 N N . ASP A 1 91 ? 3.003 -12.116 -2.502 1.00 95.06 91 ASP A N 1
ATOM 702 C CA . ASP A 1 91 ? 3.054 -12.467 -3.925 1.00 95.06 91 ASP A CA 1
ATOM 703 C C . ASP A 1 91 ? 2.369 -11.432 -4.819 1.00 95.06 91 ASP A C 1
ATOM 705 O O . ASP A 1 91 ? 2.825 -11.197 -5.946 1.00 95.06 91 ASP A O 1
ATOM 709 N N . PHE A 1 92 ? 1.302 -10.780 -4.338 1.00 97.06 92 PHE A N 1
ATOM 710 C CA . PHE A 1 92 ? 0.672 -9.728 -5.124 1.00 97.06 92 PHE A CA 1
ATOM 711 C C . PHE A 1 92 ? 1.622 -8.544 -5.258 1.00 97.06 92 PHE A C 1
ATOM 713 O O . PHE A 1 92 ? 1.892 -8.126 -6.380 1.00 97.06 92 PHE A O 1
ATOM 720 N N . THR A 1 93 ? 2.213 -8.075 -4.161 1.00 96.88 93 THR A N 1
ATOM 721 C CA . THR A 1 93 ? 3.242 -7.029 -4.205 1.00 96.88 93 THR A CA 1
ATOM 722 C C . THR A 1 93 ? 4.403 -7.414 -5.117 1.00 96.88 93 THR A C 1
ATOM 724 O O . THR A 1 93 ? 4.729 -6.680 -6.046 1.00 96.88 93 THR A O 1
ATOM 727 N N . ASN A 1 94 ? 5.002 -8.586 -4.900 1.00 95.50 94 ASN A N 1
ATOM 728 C CA . ASN A 1 94 ? 6.247 -8.989 -5.557 1.00 95.50 94 ASN A CA 1
ATOM 729 C C . ASN A 1 94 ? 6.080 -9.330 -7.046 1.00 95.50 94 ASN A C 1
ATOM 731 O O . ASN A 1 94 ? 7.033 -9.184 -7.815 1.00 95.50 94 ASN A O 1
ATOM 735 N N . PHE A 1 95 ? 4.899 -9.797 -7.460 1.00 95.75 95 PHE A N 1
ATOM 736 C CA . PHE A 1 95 ? 4.664 -10.294 -8.820 1.00 95.75 95 PHE A CA 1
ATOM 737 C C . PHE A 1 95 ? 3.345 -9.807 -9.420 1.00 95.75 95 PHE A C 1
ATOM 739 O O . PHE A 1 95 ? 3.307 -9.394 -10.583 1.00 95.75 95 PHE A O 1
ATOM 746 N N . GLY A 1 96 ? 2.265 -9.861 -8.643 1.00 97.31 96 GLY A N 1
ATOM 747 C CA . GLY A 1 96 ? 0.911 -9.567 -9.108 1.00 97.31 96 GLY A CA 1
ATOM 748 C C . GLY A 1 96 ? 0.720 -8.137 -9.615 1.00 97.31 96 GLY A C 1
ATOM 749 O O . GLY A 1 96 ? 0.165 -7.962 -10.695 1.00 97.31 96 GLY A O 1
ATOM 750 N N . VAL A 1 97 ? 1.233 -7.128 -8.907 1.00 97.31 97 VAL A N 1
ATOM 751 C CA . VAL A 1 97 ? 1.091 -5.708 -9.278 1.00 97.31 97 VAL A CA 1
ATOM 752 C C . VAL A 1 97 ? 1.679 -5.449 -10.660 1.00 97.31 97 VAL A C 1
ATOM 754 O O . VAL A 1 97 ? 1.028 -4.855 -11.516 1.00 97.31 97 VAL A O 1
ATOM 757 N N . ILE A 1 98 ? 2.901 -5.925 -10.914 1.00 97.56 98 ILE A N 1
ATOM 758 C CA . ILE A 1 98 ? 3.542 -5.742 -12.220 1.00 97.56 98 ILE A CA 1
ATOM 759 C C . ILE A 1 98 ? 2.814 -6.544 -13.286 1.00 97.56 98 ILE A C 1
ATOM 761 O O . ILE A 1 98 ? 2.595 -6.032 -14.382 1.00 97.56 98 ILE A O 1
ATOM 765 N N . ALA A 1 99 ? 2.408 -7.778 -12.981 1.00 97.50 99 ALA A N 1
ATOM 766 C CA . ALA A 1 99 ? 1.659 -8.604 -13.917 1.00 97.50 99 ALA A CA 1
ATOM 767 C C . ALA A 1 99 ? 0.329 -7.963 -14.338 1.00 97.50 99 ALA A C 1
ATOM 769 O O . ALA A 1 99 ? -0.034 -8.08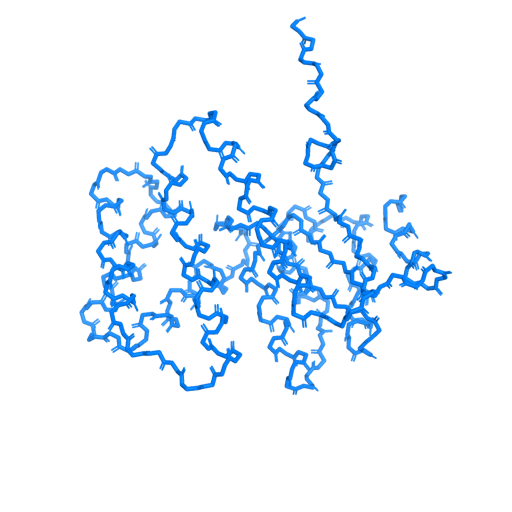5 -15.509 1.00 97.50 99 ALA A O 1
ATOM 770 N N . GLU A 1 100 ? -0.345 -7.284 -13.409 1.00 96.81 100 GLU A N 1
ATOM 771 C CA . GLU A 1 100 ? -1.586 -6.546 -13.626 1.00 96.81 100 GLU A CA 1
ATOM 772 C C . GLU A 1 100 ? -1.344 -5.271 -14.441 1.00 96.81 100 GLU A C 1
ATOM 774 O O . GLU A 1 100 ? -1.931 -5.090 -15.505 1.00 96.81 100 GLU A O 1
ATOM 779 N N . LEU A 1 101 ? -0.433 -4.406 -13.991 1.00 97.25 101 LEU A N 1
ATOM 780 C CA . LEU A 1 101 ? -0.203 -3.102 -14.613 1.00 97.25 101 LEU A CA 1
ATOM 781 C C . LEU A 1 101 ? 0.352 -3.200 -16.041 1.00 97.25 101 LEU A C 1
ATOM 783 O O . LEU A 1 101 ? 0.002 -2.373 -16.884 1.00 97.25 101 LEU A O 1
ATOM 787 N N . SER A 1 102 ? 1.172 -4.221 -16.309 1.00 97.44 102 SER A N 1
ATOM 788 C CA . SER A 1 102 ? 1.729 -4.526 -17.636 1.00 97.44 102 SER A CA 1
ATOM 789 C C . SER A 1 102 ? 0.822 -5.405 -18.506 1.00 97.44 102 SER A C 1
ATOM 791 O O . SER A 1 102 ? 1.214 -5.772 -19.612 1.00 97.44 102 SER A O 1
ATOM 793 N N . GLY A 1 103 ? -0.372 -5.779 -18.027 1.00 96.44 103 GLY A N 1
ATOM 794 C CA . GLY A 1 103 ? -1.235 -6.775 -18.669 1.00 96.44 103 GLY A CA 1
ATOM 795 C C . GLY A 1 103 ? -1.615 -6.450 -20.117 1.00 96.44 103 GLY A C 1
ATOM 796 O O . GLY A 1 103 ? -1.681 -7.371 -20.937 1.00 96.44 103 GLY A O 1
ATOM 797 N N . GLU A 1 104 ? -1.797 -5.161 -20.416 1.00 96.00 104 GLU A N 1
ATOM 798 C CA . GLU A 1 104 ? -2.201 -4.621 -21.724 1.00 96.00 104 GLU A CA 1
ATOM 799 C C . GLU A 1 104 ? -1.028 -4.303 -22.666 1.00 96.00 104 GLU A C 1
ATOM 801 O O . GLU A 1 104 ? -1.252 -3.994 -23.835 1.00 96.00 104 GLU A O 1
ATOM 806 N N . LEU A 1 105 ? 0.221 -4.395 -22.194 1.00 97.44 105 LEU A N 1
ATOM 807 C CA . LEU A 1 105 ? 1.385 -4.263 -23.072 1.00 97.44 105 LEU A CA 1
ATOM 808 C C . LEU A 1 105 ? 1.462 -5.445 -24.045 1.00 97.44 105 LEU A C 1
ATOM 810 O O . LEU A 1 105 ? 0.975 -6.551 -23.764 1.00 97.44 105 LEU A O 1
ATOM 814 N N . VAL A 1 106 ? 2.141 -5.245 -25.178 1.00 97.12 106 VAL A N 1
ATOM 815 C CA . VAL A 1 106 ? 2.393 -6.348 -26.113 1.00 97.12 106 VAL A CA 1
ATOM 816 C C . VAL A 1 106 ? 3.204 -7.452 -25.415 1.00 97.12 106 VAL A C 1
ATOM 818 O O . VAL A 1 106 ? 3.973 -7.165 -24.492 1.00 97.12 106 VAL A O 1
ATOM 821 N N . PRO A 1 107 ? 3.077 -8.732 -25.824 1.00 97.31 107 PRO A N 1
ATOM 822 C CA . PRO A 1 107 ? 3.605 -9.857 -25.048 1.00 97.31 107 PRO A CA 1
ATOM 823 C C . PRO A 1 107 ? 5.083 -9.748 -24.656 1.00 97.31 107 PRO A C 1
ATOM 825 O O . PRO A 1 107 ? 5.431 -10.099 -23.531 1.00 97.31 107 PRO A O 1
ATOM 828 N N . VAL A 1 108 ? 5.927 -9.232 -25.555 1.00 97.12 108 VAL A N 1
ATOM 829 C CA . VAL A 1 108 ? 7.366 -9.050 -25.312 1.00 97.12 108 VAL A CA 1
ATOM 830 C C . VAL A 1 108 ? 7.628 -7.960 -24.268 1.00 97.12 108 VAL A C 1
ATOM 832 O O . VAL A 1 108 ? 8.389 -8.184 -23.332 1.00 97.12 108 VAL A O 1
ATOM 835 N N . GLU A 1 109 ? 6.977 -6.802 -24.380 1.00 97.12 109 GLU A N 1
ATOM 836 C CA . GLU A 1 109 ? 7.128 -5.695 -23.423 1.00 97.12 109 GLU A CA 1
ATOM 837 C C . GLU A 1 109 ? 6.625 -6.079 -22.033 1.00 97.12 109 GLU A C 1
ATOM 839 O O . GLU A 1 109 ? 7.289 -5.817 -21.032 1.00 97.12 109 GLU A O 1
ATOM 844 N N . ARG A 1 110 ? 5.489 -6.776 -21.971 1.00 98.00 110 ARG A N 1
ATOM 845 C CA . ARG A 1 110 ? 4.928 -7.305 -20.726 1.00 98.00 110 ARG A CA 1
ATOM 846 C C . ARG A 1 110 ? 5.900 -8.238 -20.005 1.00 98.00 110 ARG A C 1
ATOM 848 O O . ARG A 1 110 ? 6.081 -8.115 -18.794 1.00 98.00 110 ARG A O 1
ATOM 855 N N . GLU A 1 111 ? 6.535 -9.159 -20.728 1.00 97.81 111 GLU A N 1
ATOM 856 C CA . GLU A 1 111 ? 7.518 -10.068 -20.130 1.00 97.81 111 GLU A CA 1
ATOM 857 C C . GLU A 1 111 ? 8.787 -9.323 -19.698 1.00 97.81 111 GLU A C 1
ATOM 859 O O . GLU A 1 111 ? 9.281 -9.532 -18.589 1.00 97.81 111 GLU A O 1
ATOM 864 N N . ASN A 1 112 ? 9.263 -8.378 -20.513 1.00 97.69 112 ASN A N 1
ATOM 865 C CA . ASN A 1 112 ? 10.399 -7.527 -20.162 1.00 97.69 112 ASN A CA 1
ATOM 866 C C . ASN A 1 112 ? 10.132 -6.718 -18.885 1.00 97.69 112 ASN A C 1
ATOM 868 O O . ASN A 1 112 ? 10.996 -6.658 -18.012 1.00 97.69 112 ASN A O 1
ATOM 872 N N . CYS A 1 113 ? 8.927 -6.169 -18.733 1.00 98.06 113 CYS A N 1
ATOM 873 C CA . CYS A 1 113 ? 8.476 -5.482 -17.526 1.00 98.06 113 CYS A CA 1
ATOM 874 C C . CYS A 1 113 ? 8.552 -6.376 -16.282 1.00 98.06 113 CYS A C 1
ATOM 876 O O . CYS A 1 113 ? 9.166 -6.014 -15.275 1.00 98.06 113 CYS A O 1
ATOM 878 N N . ARG A 1 114 ? 7.960 -7.575 -16.357 1.00 97.38 114 ARG A N 1
ATOM 879 C CA . ARG A 1 114 ? 7.964 -8.551 -15.255 1.00 97.38 114 ARG A CA 1
ATOM 880 C C . ARG A 1 114 ? 9.384 -8.951 -14.876 1.00 97.38 114 ARG A C 1
ATOM 882 O O . ARG A 1 114 ? 9.730 -8.972 -13.693 1.00 97.38 114 ARG A O 1
ATOM 889 N N . LYS A 1 115 ? 10.226 -9.215 -15.876 1.00 97.69 115 LYS A N 1
ATOM 890 C CA . LYS A 1 115 ? 11.636 -9.542 -15.676 1.00 97.69 115 LYS A CA 1
ATOM 891 C C . LYS A 1 115 ? 12.409 -8.384 -15.045 1.00 97.69 115 LYS A C 1
ATOM 893 O O . LYS A 1 115 ? 13.197 -8.634 -14.139 1.00 97.69 115 LYS A O 1
ATOM 898 N N . ALA A 1 116 ? 12.193 -7.145 -15.486 1.00 97.31 116 ALA A N 1
ATOM 899 C CA . ALA A 1 116 ? 12.908 -5.974 -14.982 1.00 97.31 116 ALA A CA 1
ATOM 900 C C . ALA A 1 116 ? 12.690 -5.780 -13.475 1.00 97.31 116 ALA A C 1
ATOM 902 O O . ALA A 1 116 ? 13.659 -5.680 -12.722 1.00 97.31 116 ALA A O 1
ATOM 903 N N . PHE A 1 117 ? 11.433 -5.820 -13.020 1.00 96.75 117 PHE A N 1
ATOM 904 C CA . PHE A 1 117 ? 11.116 -5.718 -11.593 1.00 96.75 117 PHE A CA 1
ATOM 905 C C . PHE A 1 117 ? 11.622 -6.918 -10.792 1.00 96.75 117 PHE A C 1
ATOM 907 O O . PHE A 1 117 ? 12.192 -6.737 -9.717 1.00 96.75 117 PHE A O 1
ATOM 914 N N . ARG A 1 118 ? 11.494 -8.140 -11.326 1.00 96.12 118 ARG A N 1
ATOM 915 C CA . ARG A 1 118 ? 12.032 -9.345 -10.679 1.00 96.12 118 ARG A CA 1
ATOM 916 C C . ARG A 1 118 ? 13.549 -9.264 -10.503 1.00 96.12 118 ARG A C 1
ATOM 918 O O . ARG A 1 118 ? 14.068 -9.601 -9.442 1.00 96.12 118 ARG A O 1
ATOM 925 N N . ASP A 1 119 ? 14.262 -8.819 -11.531 1.00 96.25 119 ASP A N 1
ATOM 926 C CA . ASP A 1 119 ? 15.713 -8.672 -11.482 1.00 96.25 119 ASP A CA 1
ATOM 927 C C . ASP A 1 119 ? 16.129 -7.572 -10.504 1.00 96.25 119 ASP A C 1
ATOM 929 O O . ASP A 1 119 ? 17.061 -7.790 -9.733 1.00 96.25 119 ASP A O 1
ATOM 933 N N . LEU A 1 120 ? 15.431 -6.429 -10.484 1.00 94.75 120 LEU A N 1
ATOM 934 C CA . LEU A 1 120 ? 15.680 -5.383 -9.490 1.00 94.75 120 LEU A CA 1
ATOM 935 C C . LEU A 1 120 ? 15.502 -5.923 -8.063 1.00 94.75 120 LEU A C 1
ATOM 937 O O . LEU A 1 120 ? 16.353 -5.682 -7.209 1.00 94.75 120 LEU A O 1
ATOM 941 N N . LEU A 1 121 ? 14.440 -6.699 -7.831 1.00 93.56 121 LEU A N 1
ATOM 942 C CA . LEU A 1 121 ? 14.087 -7.216 -6.513 1.00 93.56 121 LEU A CA 1
ATOM 943 C C . LEU A 1 121 ? 15.065 -8.278 -5.993 1.00 93.56 121 LEU A C 1
ATOM 945 O O . LEU A 1 121 ? 15.512 -8.202 -4.854 1.00 93.56 121 LEU A O 1
ATOM 949 N N . PHE A 1 122 ? 15.405 -9.272 -6.818 1.00 93.12 122 PHE A N 1
ATOM 950 C CA . PHE A 1 122 ? 16.154 -10.453 -6.362 1.00 93.12 122 PHE A CA 1
ATOM 951 C C . PHE A 1 122 ? 17.640 -10.439 -6.720 1.00 93.12 122 PHE A C 1
ATOM 953 O O . PHE A 1 122 ? 18.409 -11.211 -6.152 1.00 93.12 122 PHE A O 1
ATOM 960 N N . LYS A 1 123 ? 18.065 -9.595 -7.667 1.00 94.19 123 LYS A N 1
ATOM 961 C CA . LYS A 1 123 ? 19.480 -9.471 -8.072 1.00 94.19 123 LYS A CA 1
ATOM 962 C C . LYS A 1 123 ? 20.094 -8.134 -7.657 1.00 94.19 123 LYS A C 1
ATOM 964 O O . LYS A 1 123 ? 21.270 -7.896 -7.942 1.00 94.19 123 LYS A O 1
ATOM 969 N N . GLY A 1 124 ? 19.307 -7.271 -7.015 1.00 88.88 124 GLY A N 1
ATOM 970 C CA . GLY A 1 124 ? 19.705 -5.939 -6.580 1.00 88.88 124 GLY A CA 1
ATOM 971 C C . GLY A 1 124 ? 19.792 -4.917 -7.715 1.00 88.88 124 GLY A C 1
ATOM 972 O O . GLY A 1 124 ? 19.668 -5.228 -8.905 1.00 88.88 124 GLY A O 1
ATOM 973 N N . SER A 1 125 ? 20.042 -3.668 -7.335 1.00 90.62 125 SER A N 1
ATOM 974 C CA . SER A 1 125 ? 20.060 -2.517 -8.241 1.00 90.62 125 SER A CA 1
ATOM 975 C C . SER A 1 125 ? 21.396 -2.351 -8.974 1.00 90.62 125 SER A C 1
ATOM 977 O O . SER A 1 125 ? 22.468 -2.393 -8.375 1.00 90.62 125 SER A O 1
ATOM 979 N N . ASN A 1 126 ? 21.331 -2.107 -10.284 1.00 93.38 126 ASN A N 1
ATOM 980 C CA . ASN A 1 126 ? 22.430 -1.596 -11.107 1.00 93.38 126 ASN A CA 1
ATOM 981 C C . ASN A 1 126 ? 21.861 -0.662 -12.197 1.00 93.38 126 ASN A C 1
ATOM 983 O O . ASN A 1 126 ? 20.643 -0.539 -12.327 1.00 93.38 126 ASN A O 1
ATOM 987 N N . SER A 1 127 ? 22.718 0.018 -12.965 1.00 93.38 127 SER A N 1
ATOM 988 C CA . SER A 1 127 ? 22.274 0.982 -13.987 1.00 93.38 127 SER A CA 1
ATOM 989 C C . SER A 1 127 ? 21.338 0.362 -15.029 1.00 93.38 127 SER A C 1
ATOM 991 O O . SER A 1 127 ? 20.290 0.933 -15.312 1.00 93.38 127 SER A O 1
ATOM 993 N N . GLU A 1 128 ? 21.675 -0.822 -15.539 1.00 95.69 128 GLU A N 1
ATOM 994 C CA . GLU A 1 128 ? 20.889 -1.546 -16.544 1.00 95.69 128 GLU A CA 1
ATOM 995 C C . GLU A 1 128 ? 19.489 -1.916 -16.031 1.00 95.69 128 GLU A C 1
ATOM 997 O O . GLU A 1 128 ? 18.486 -1.649 -16.689 1.00 95.69 128 GLU A O 1
ATOM 1002 N N . ARG A 1 129 ? 19.388 -2.477 -14.820 1.00 95.94 129 ARG A N 1
ATOM 1003 C CA . ARG A 1 129 ? 18.105 -2.871 -14.215 1.00 95.94 129 ARG A CA 1
ATOM 1004 C C . ARG A 1 129 ? 17.242 -1.663 -13.891 1.00 95.94 129 ARG A C 1
ATOM 1006 O O . ARG A 1 129 ? 16.037 -1.708 -14.115 1.00 95.94 129 ARG A O 1
ATOM 1013 N N . ARG A 1 130 ? 17.848 -0.574 -13.408 1.00 94.94 130 ARG A N 1
ATOM 1014 C CA . ARG A 1 130 ? 17.134 0.691 -13.184 1.00 94.94 130 ARG A CA 1
ATOM 1015 C C . ARG A 1 130 ? 16.572 1.248 -14.484 1.00 94.94 130 ARG A C 1
ATOM 1017 O O . ARG A 1 130 ? 15.416 1.651 -14.515 1.00 94.94 130 ARG A O 1
ATOM 1024 N N . GLN A 1 131 ? 17.359 1.217 -15.557 1.00 95.88 131 GLN A N 1
ATOM 1025 C CA . GLN A 1 131 ? 16.903 1.647 -16.873 1.00 95.88 131 GLN A CA 1
ATOM 1026 C C . GLN A 1 131 ? 15.766 0.761 -17.394 1.00 95.88 131 GLN A C 1
ATOM 1028 O O . GLN A 1 131 ? 14.761 1.281 -17.868 1.00 95.88 131 GLN A O 1
ATOM 1033 N N . ALA A 1 132 ? 15.876 -0.563 -17.254 1.00 97.44 132 ALA A N 1
ATOM 1034 C CA . ALA A 1 132 ? 14.819 -1.488 -17.657 1.00 97.44 132 ALA A CA 1
ATOM 1035 C C . ALA A 1 132 ? 13.505 -1.245 -16.890 1.00 97.44 132 ALA A C 1
ATOM 1037 O O . ALA A 1 132 ? 12.428 -1.269 -17.483 1.00 97.44 132 ALA A O 1
ATOM 1038 N N . VAL A 1 133 ? 13.584 -0.968 -15.584 1.00 97.75 133 VAL A N 1
ATOM 1039 C CA . VAL A 1 133 ? 12.414 -0.607 -14.769 1.00 97.75 133 VAL A CA 1
ATOM 1040 C C . VAL A 1 133 ? 11.837 0.7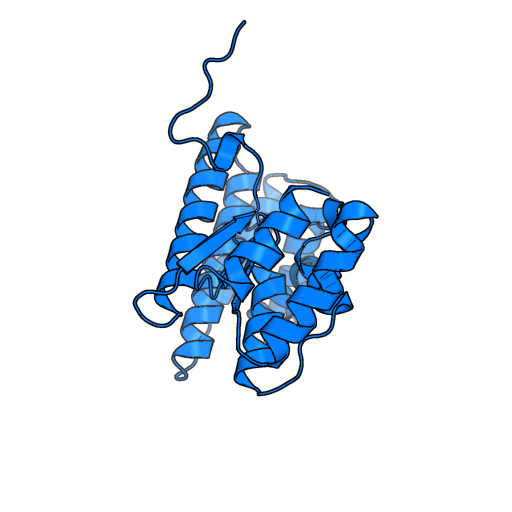49 -15.181 1.00 97.75 133 VAL A C 1
ATOM 1042 O O . VAL A 1 133 ? 10.620 0.866 -15.295 1.00 97.75 133 VAL A O 1
ATOM 1045 N N . ALA A 1 134 ? 12.675 1.749 -15.462 1.00 97.06 134 ALA A N 1
ATOM 1046 C CA . ALA A 1 134 ? 12.216 3.058 -15.927 1.00 97.06 134 ALA A CA 1
ATOM 1047 C C . ALA A 1 134 ? 11.459 2.961 -17.263 1.00 97.06 134 ALA A C 1
ATOM 1049 O O . ALA A 1 134 ? 10.347 3.471 -17.367 1.00 97.06 134 ALA A O 1
ATOM 1050 N N . LEU A 1 135 ? 12.009 2.229 -18.239 1.00 97.38 135 LEU A N 1
ATOM 1051 C CA . LEU A 1 135 ? 11.352 1.971 -19.527 1.00 97.38 135 LEU A CA 1
ATOM 1052 C C . LEU A 1 135 ? 10.025 1.224 -19.352 1.00 97.38 135 LEU A C 1
ATOM 1054 O O . LEU A 1 135 ? 9.043 1.526 -20.023 1.00 97.38 135 LEU A O 1
ATOM 1058 N N . CYS A 1 136 ? 9.973 0.268 -18.421 1.00 98.19 136 CYS A N 1
ATOM 1059 C CA . CYS A 1 136 ? 8.730 -0.419 -18.096 1.00 98.19 136 CYS A CA 1
ATOM 1060 C C . CYS A 1 136 ? 7.669 0.541 -17.528 1.00 98.19 136 CYS A C 1
ATOM 1062 O O . CYS A 1 136 ? 6.518 0.512 -17.960 1.00 98.19 136 CYS A O 1
ATOM 1064 N N . LEU A 1 137 ? 8.039 1.400 -16.574 1.00 97.94 137 LEU A N 1
ATOM 1065 C CA . LEU A 1 137 ? 7.120 2.373 -15.978 1.00 97.94 137 LEU A CA 1
ATOM 1066 C C . LEU A 1 137 ? 6.611 3.388 -17.007 1.00 97.94 137 LEU A C 1
ATOM 1068 O O . LEU A 1 137 ? 5.429 3.725 -16.982 1.00 97.94 137 LEU A O 1
ATOM 1072 N N . GLU A 1 138 ? 7.467 3.823 -17.932 1.00 97.88 138 GLU A N 1
ATOM 1073 C CA . GLU A 1 138 ? 7.082 4.680 -19.057 1.00 97.88 138 GLU A CA 1
ATOM 1074 C C . GLU A 1 138 ? 6.056 3.986 -19.963 1.00 97.88 138 GLU A C 1
ATOM 1076 O O . GLU A 1 138 ? 4.984 4.539 -20.216 1.00 97.88 138 GLU A O 1
ATOM 1081 N N . ALA A 1 139 ? 6.326 2.741 -20.372 1.00 97.69 139 ALA A N 1
ATOM 1082 C CA . ALA A 1 139 ? 5.414 1.960 -21.205 1.00 97.69 139 ALA A CA 1
ATOM 1083 C C . ALA A 1 139 ? 4.049 1.752 -20.527 1.00 97.69 139 ALA A C 1
ATOM 1085 O O . ALA A 1 139 ? 3.003 1.949 -21.144 1.00 97.69 139 ALA A O 1
ATOM 1086 N N . ILE A 1 140 ? 4.036 1.415 -19.233 1.00 97.88 140 ILE A N 1
ATOM 1087 C CA . ILE A 1 140 ? 2.793 1.263 -18.464 1.00 97.88 140 ILE A CA 1
ATOM 1088 C C . ILE A 1 140 ? 2.062 2.609 -18.318 1.00 97.88 140 ILE A C 1
ATOM 1090 O O . ILE A 1 140 ? 0.829 2.647 -18.360 1.00 97.88 140 ILE A O 1
ATOM 1094 N N . GLY A 1 141 ? 2.796 3.709 -18.138 1.00 96.38 141 GLY A N 1
ATOM 1095 C CA . GLY A 1 141 ? 2.242 5.059 -18.027 1.00 96.38 141 GLY A CA 1
ATOM 1096 C C . GLY A 1 141 ? 1.593 5.566 -19.318 1.00 96.38 141 GLY A C 1
ATOM 1097 O O . GLY A 1 141 ? 0.660 6.363 -19.248 1.00 96.38 141 GLY A O 1
ATOM 1098 N N . ALA A 1 142 ? 2.041 5.074 -20.476 1.00 96.12 142 ALA A N 1
ATOM 1099 C CA . ALA A 1 142 ? 1.478 5.397 -21.786 1.00 96.12 142 ALA A CA 1
ATOM 1100 C C . ALA A 1 142 ? 0.198 4.609 -22.127 1.00 96.12 142 ALA A C 1
ATOM 1102 O O . ALA A 1 142 ? -0.490 4.945 -23.094 1.00 96.12 142 ALA A O 1
ATOM 1103 N N . LEU A 1 143 ? -0.133 3.566 -21.358 1.00 95.69 143 LEU A N 1
ATOM 1104 C CA . LEU A 1 143 ? -1.350 2.787 -21.578 1.00 95.69 143 LEU A CA 1
ATOM 1105 C C . LEU A 1 143 ? -2.617 3.623 -21.323 1.00 95.69 143 LEU A C 1
ATOM 1107 O O . LEU A 1 143 ? -2.620 4.494 -20.445 1.00 95.69 143 LEU A O 1
ATOM 1111 N N . PRO A 1 144 ? -3.723 3.324 -22.031 1.00 92.31 144 PRO A N 1
ATOM 1112 C CA . PRO A 1 144 ? -5.011 3.944 -21.768 1.00 92.31 144 PRO A CA 1
ATOM 1113 C C . PRO A 1 144 ? -5.415 3.816 -20.299 1.00 92.31 144 PRO A C 1
ATOM 1115 O O . PRO A 1 144 ? -5.213 2.794 -19.643 1.00 92.31 144 PRO A O 1
ATOM 1118 N N . VAL A 1 145 ? -6.016 4.875 -19.771 1.00 89.31 145 VAL A N 1
ATOM 1119 C CA . VAL A 1 145 ? -6.492 4.898 -18.391 1.00 89.31 145 VAL A CA 1
ATOM 1120 C C . VAL A 1 145 ? -7.963 4.495 -18.364 1.00 89.31 145 VAL A C 1
ATOM 1122 O O . VAL A 1 145 ? -8.757 4.989 -19.164 1.00 89.31 145 VAL A O 1
ATOM 1125 N N . SER A 1 146 ? -8.336 3.630 -17.418 1.00 90.88 146 SER A N 1
ATOM 1126 C CA . SER A 1 146 ? -9.733 3.235 -17.215 1.00 90.88 146 SER A CA 1
ATOM 1127 C C . SER A 1 146 ? -10.650 4.450 -17.013 1.00 90.88 146 SER A C 1
ATOM 1129 O O . SER A 1 146 ? -10.284 5.433 -16.358 1.00 90.88 146 SER A O 1
ATOM 1131 N N . ALA A 1 147 ? -11.868 4.365 -17.553 1.00 92.38 147 ALA A N 1
ATOM 1132 C CA . ALA A 1 147 ? -12.919 5.345 -17.297 1.00 92.38 147 ALA A CA 1
ATOM 1133 C C . ALA A 1 147 ? -13.451 5.253 -15.854 1.00 92.38 147 ALA A C 1
ATOM 1135 O O . ALA A 1 147 ? -13.922 6.254 -15.310 1.00 92.38 147 ALA A O 1
ATOM 1136 N N . ASP A 1 148 ? -13.339 4.075 -15.230 1.00 94.62 148 ASP A N 1
ATOM 1137 C CA . ASP A 1 148 ? -13.692 3.860 -13.830 1.00 94.62 148 ASP A CA 1
ATOM 1138 C C . ASP A 1 148 ? -12.729 4.640 -12.925 1.00 94.62 148 ASP A C 1
ATOM 1140 O O . ASP A 1 148 ? -11.511 4.438 -12.940 1.00 94.62 148 ASP A O 1
ATOM 1144 N N . THR A 1 149 ? -13.287 5.557 -12.135 1.00 92.38 149 THR A N 1
ATOM 1145 C CA . THR A 1 149 ? -12.518 6.462 -11.277 1.00 92.38 149 THR A CA 1
ATOM 1146 C C . THR A 1 149 ? -11.751 5.737 -10.178 1.00 92.38 149 THR A C 1
ATOM 1148 O O . THR A 1 149 ? -10.636 6.157 -9.863 1.00 92.38 149 THR A O 1
ATOM 1151 N N . ASP A 1 150 ? -12.304 4.669 -9.607 1.00 90.69 150 ASP A N 1
ATOM 1152 C CA . ASP A 1 150 ? -11.643 3.915 -8.546 1.00 90.69 150 ASP A CA 1
ATOM 1153 C C . ASP A 1 150 ? -10.488 3.095 -9.114 1.00 90.69 150 ASP A C 1
ATOM 1155 O O . ASP A 1 150 ? -9.381 3.157 -8.578 1.00 90.69 150 ASP A O 1
ATOM 1159 N N . VAL A 1 151 ? -10.708 2.412 -10.243 1.00 93.25 151 VAL A N 1
ATOM 1160 C CA . VAL A 1 151 ? -9.657 1.649 -10.941 1.00 93.25 151 VAL A CA 1
ATOM 1161 C C . VAL A 1 151 ? -8.536 2.572 -11.416 1.00 93.25 151 VAL A C 1
ATOM 1163 O O . VAL A 1 151 ? -7.358 2.280 -11.214 1.00 93.25 151 VAL A O 1
ATOM 1166 N N . ARG A 1 152 ? -8.881 3.721 -12.008 1.00 94.81 152 ARG A N 1
ATOM 1167 C CA . ARG A 1 152 ? -7.910 4.737 -12.435 1.00 94.81 152 ARG A CA 1
ATOM 1168 C C . ARG A 1 152 ? -7.066 5.242 -11.270 1.00 94.81 152 ARG A C 1
ATOM 1170 O O . ARG A 1 152 ? -5.844 5.284 -11.390 1.00 94.81 152 ARG A O 1
ATOM 1177 N N . ARG A 1 153 ? -7.706 5.635 -10.165 1.00 94.56 153 ARG A N 1
ATOM 1178 C CA . ARG A 1 153 ? -7.015 6.155 -8.979 1.00 94.56 153 ARG A CA 1
ATOM 1179 C C . ARG A 1 153 ? -6.081 5.099 -8.394 1.00 94.56 153 ARG A C 1
ATOM 1181 O O . ARG A 1 153 ? -4.920 5.379 -8.128 1.00 94.56 153 ARG A O 1
ATOM 1188 N N . GLU A 1 154 ? -6.567 3.873 -8.239 1.00 95.50 154 GLU A N 1
ATOM 1189 C CA . GLU A 1 154 ? -5.779 2.758 -7.718 1.00 95.50 154 GLU A CA 1
ATOM 1190 C C . GLU A 1 154 ? -4.567 2.445 -8.603 1.00 95.50 154 GLU A C 1
ATOM 1192 O O . GLU A 1 154 ? -3.453 2.337 -8.093 1.00 95.50 154 GLU A O 1
ATOM 1197 N N . ARG A 1 155 ? -4.751 2.405 -9.929 1.00 96.12 155 ARG A N 1
ATOM 1198 C CA . ARG A 1 155 ? -3.658 2.261 -10.902 1.00 96.12 155 ARG A CA 1
ATOM 1199 C C . ARG A 1 155 ? -2.612 3.365 -10.750 1.00 96.12 155 ARG A C 1
ATOM 1201 O O . ARG A 1 155 ? -1.421 3.067 -10.721 1.00 96.12 155 ARG A O 1
ATOM 1208 N N . GLN A 1 156 ? -3.043 4.623 -10.655 1.00 96.19 156 GLN A N 1
ATOM 1209 C CA . GLN A 1 156 ? -2.145 5.771 -10.491 1.00 96.19 156 GLN A CA 1
ATOM 1210 C C . GLN A 1 156 ? -1.340 5.683 -9.194 1.00 96.19 156 GLN A C 1
ATOM 1212 O O . GLN A 1 156 ? -0.138 5.933 -9.200 1.00 96.19 156 GLN A O 1
ATOM 1217 N N . GLU A 1 157 ? -1.974 5.292 -8.091 1.00 97.06 157 GLU A N 1
ATOM 1218 C CA . GLU A 1 157 ? -1.287 5.149 -6.809 1.00 97.06 157 GLU A CA 1
ATOM 1219 C C . GLU A 1 157 ? -0.313 3.966 -6.805 1.00 97.06 157 GLU A C 1
ATOM 1221 O O . GLU A 1 157 ? 0.805 4.111 -6.313 1.00 97.06 157 GLU A O 1
ATOM 1226 N N . MET A 1 158 ? -0.674 2.823 -7.402 1.00 97.88 158 MET A N 1
ATOM 1227 C CA . MET A 1 158 ? 0.259 1.703 -7.561 1.00 97.88 158 MET A CA 1
ATOM 1228 C C . MET A 1 158 ? 1.460 2.096 -8.431 1.00 97.88 158 MET A C 1
ATOM 1230 O O . MET A 1 158 ? 2.595 1.812 -8.062 1.00 97.88 158 MET A O 1
ATOM 1234 N N . LEU A 1 159 ? 1.237 2.810 -9.538 1.00 97.56 159 LEU A N 1
ATOM 1235 C CA . LEU A 1 159 ? 2.317 3.337 -10.375 1.00 97.56 159 LEU A CA 1
ATOM 1236 C C . LEU A 1 159 ? 3.219 4.322 -9.625 1.00 97.56 159 LEU A C 1
ATOM 1238 O O . LEU A 1 159 ? 4.439 4.224 -9.732 1.00 97.56 159 LEU A O 1
ATOM 1242 N N . ALA A 1 160 ? 2.645 5.235 -8.839 1.00 97.38 160 ALA A N 1
ATOM 1243 C CA . ALA A 1 160 ? 3.417 6.160 -8.013 1.00 97.38 160 ALA A CA 1
ATOM 1244 C C . ALA A 1 160 ? 4.304 5.410 -7.004 1.00 97.38 160 ALA A C 1
ATOM 1246 O O . ALA A 1 160 ? 5.487 5.717 -6.882 1.00 97.38 160 ALA A O 1
ATOM 1247 N N . ASN A 1 161 ? 3.766 4.376 -6.351 1.00 98.19 161 ASN A N 1
ATOM 1248 C CA . ASN A 1 161 ? 4.514 3.540 -5.410 1.00 98.19 161 ASN A CA 1
ATOM 1249 C C . ASN A 1 161 ? 5.646 2.747 -6.087 1.00 98.19 161 ASN A C 1
ATOM 1251 O O . ASN A 1 161 ? 6.741 2.642 -5.538 1.00 98.19 161 ASN A O 1
ATOM 1255 N N . LEU A 1 162 ? 5.428 2.218 -7.295 1.00 97.75 162 LEU A N 1
ATOM 1256 C CA . LEU A 1 162 ? 6.488 1.537 -8.049 1.00 97.75 162 LEU A CA 1
ATOM 1257 C C . LEU A 1 162 ? 7.590 2.498 -8.503 1.00 97.75 162 LEU A C 1
ATOM 1259 O O . LEU A 1 162 ? 8.770 2.149 -8.443 1.00 97.75 162 LEU A O 1
ATOM 1263 N N . SER A 1 163 ? 7.221 3.709 -8.923 1.00 96.25 163 SER A N 1
ATOM 1264 C CA . SER A 1 163 ? 8.177 4.769 -9.249 1.00 96.25 163 SER A CA 1
ATOM 1265 C C . SER A 1 163 ? 9.001 5.172 -8.025 1.00 96.25 163 SER A C 1
ATOM 1267 O O . SER A 1 163 ? 10.224 5.274 -8.126 1.00 96.25 163 SER A O 1
ATOM 1269 N N . ALA A 1 164 ? 8.362 5.322 -6.860 1.00 96.19 164 ALA A N 1
ATOM 1270 C CA . ALA A 1 164 ? 9.041 5.572 -5.592 1.00 96.19 164 ALA A CA 1
ATOM 1271 C C . ALA A 1 164 ? 10.028 4.449 -5.243 1.00 96.19 164 ALA A C 1
ATOM 1273 O O . ALA A 1 164 ? 11.187 4.721 -4.933 1.00 96.19 164 ALA A O 1
ATOM 1274 N N . PHE A 1 165 ? 9.618 3.185 -5.386 1.00 95.38 165 PHE A N 1
ATOM 1275 C CA . PHE A 1 165 ? 10.507 2.043 -5.184 1.00 95.38 165 PHE A CA 1
ATOM 1276 C C . PHE A 1 165 ? 11.713 2.054 -6.132 1.00 95.38 165 PHE A C 1
ATOM 1278 O O . PHE A 1 165 ? 12.847 1.826 -5.702 1.00 95.38 165 PHE A O 1
ATOM 1285 N N . ALA A 1 166 ? 11.500 2.330 -7.419 1.00 93.69 166 ALA A N 1
ATOM 1286 C CA . ALA A 1 166 ? 12.577 2.394 -8.404 1.00 93.69 166 ALA A CA 1
ATOM 1287 C C . ALA A 1 166 ? 13.570 3.533 -8.098 1.00 93.69 166 ALA A C 1
ATOM 1289 O O . ALA A 1 166 ? 14.789 3.335 -8.150 1.00 93.69 166 ALA A O 1
ATOM 1290 N N . ALA A 1 167 ? 13.058 4.707 -7.718 1.00 92.19 167 ALA A N 1
ATOM 1291 C CA . ALA A 1 167 ? 13.868 5.851 -7.309 1.00 92.19 167 ALA A CA 1
ATOM 1292 C C . ALA A 1 167 ? 14.673 5.549 -6.035 1.00 92.19 167 ALA A C 1
ATOM 1294 O O . ALA A 1 167 ? 15.880 5.784 -5.996 1.00 92.19 167 ALA A O 1
ATOM 1295 N N . ALA A 1 168 ? 14.041 4.935 -5.034 1.00 91.12 168 ALA A N 1
ATOM 1296 C CA . ALA A 1 168 ? 14.671 4.509 -3.788 1.00 91.12 168 ALA A CA 1
ATOM 1297 C C . ALA A 1 168 ? 15.833 3.526 -4.021 1.00 91.12 168 ALA A C 1
ATOM 1299 O O . ALA A 1 168 ? 16.880 3.640 -3.391 1.00 91.12 168 ALA A O 1
ATOM 1300 N N . ASN A 1 169 ? 15.706 2.626 -5.001 1.00 88.50 169 ASN A N 1
ATOM 1301 C CA . ASN A 1 169 ? 16.780 1.714 -5.421 1.00 88.50 169 ASN A CA 1
ATOM 1302 C C . ASN A 1 169 ? 17.939 2.403 -6.168 1.00 88.50 169 ASN A C 1
ATOM 1304 O O . ASN A 1 169 ? 18.906 1.747 -6.564 1.00 88.50 169 ASN A O 1
ATOM 1308 N N . SER A 1 170 ? 17.842 3.709 -6.402 1.00 83.56 170 SER A N 1
ATOM 1309 C CA . SER A 1 170 ? 18.871 4.540 -7.033 1.00 83.56 170 SER A CA 1
ATOM 1310 C C . SER A 1 170 ? 19.535 5.503 -6.045 1.00 83.56 170 SER A C 1
ATOM 1312 O O . SER A 1 170 ? 20.521 6.144 -6.406 1.00 83.56 170 SER A O 1
ATOM 1314 N N . ALA A 1 171 ? 18.987 5.625 -4.835 1.00 81.38 171 ALA A N 1
ATOM 1315 C CA . ALA A 1 171 ? 19.361 6.623 -3.846 1.00 81.38 171 ALA A CA 1
ATOM 1316 C C . ALA A 1 171 ? 20.459 6.123 -2.892 1.00 81.38 171 ALA A C 1
ATOM 1318 O O . ALA A 1 171 ? 20.604 4.923 -2.652 1.00 81.38 171 ALA A O 1
ATOM 1319 N N . ASP A 1 172 ? 21.213 7.057 -2.310 1.00 85.94 172 ASP A N 1
ATOM 1320 C CA . ASP A 1 172 ? 22.016 6.782 -1.117 1.00 85.94 172 ASP A CA 1
ATOM 1321 C C . ASP A 1 172 ? 21.119 6.567 0.120 1.00 85.94 172 ASP A C 1
ATOM 1323 O O . ASP A 1 172 ? 19.922 6.856 0.099 1.00 85.94 172 ASP A O 1
ATOM 1327 N N . ALA A 1 173 ? 21.696 6.076 1.220 1.00 79.31 173 ALA A N 1
ATOM 1328 C CA . ALA A 1 173 ? 20.944 5.710 2.422 1.00 79.31 173 ALA A CA 1
ATOM 1329 C C . ALA A 1 173 ? 20.161 6.878 3.063 1.00 79.31 173 ALA A C 1
ATOM 1331 O O . ALA A 1 173 ? 19.043 6.675 3.544 1.00 79.31 173 ALA A O 1
ATOM 1332 N N . ASN A 1 174 ? 20.704 8.100 3.054 1.00 79.56 174 ASN A N 1
ATOM 1333 C CA . ASN A 1 174 ? 20.043 9.260 3.663 1.00 79.56 174 ASN A CA 1
ATOM 1334 C C . ASN A 1 174 ? 18.884 9.752 2.789 1.00 79.56 174 ASN A C 1
ATOM 1336 O O . ASN A 1 174 ? 17.780 10.014 3.283 1.00 79.56 174 ASN A O 1
ATOM 1340 N N . SER A 1 175 ? 19.125 9.822 1.479 1.00 85.00 175 SER A N 1
ATOM 1341 C CA . SER A 1 175 ? 18.105 10.139 0.479 1.00 85.00 175 SER A CA 1
ATOM 1342 C C . SER A 1 175 ? 16.984 9.090 0.475 1.00 85.00 175 SER A C 1
ATOM 1344 O O . SER A 1 175 ? 15.804 9.435 0.376 1.00 85.00 175 SER A O 1
ATOM 1346 N N . TYR A 1 176 ? 17.329 7.813 0.664 1.00 85.94 176 TYR A N 1
ATOM 1347 C CA . TYR A 1 176 ? 16.377 6.714 0.810 1.00 85.94 176 TYR A CA 1
ATOM 1348 C C . TYR A 1 176 ? 15.460 6.902 2.025 1.00 85.94 176 TYR A C 1
ATOM 1350 O O . TYR A 1 176 ? 14.243 6.859 1.875 1.00 85.94 176 TYR A O 1
ATOM 1358 N N . SER A 1 177 ? 16.012 7.152 3.219 1.00 85.19 177 SER A N 1
ATOM 1359 C CA . SER A 1 177 ? 15.188 7.295 4.430 1.00 85.19 177 SER A CA 1
ATOM 1360 C C . SER A 1 177 ? 14.199 8.455 4.312 1.00 85.19 177 SER A C 1
ATOM 1362 O O . SER A 1 177 ? 13.028 8.309 4.649 1.00 85.19 177 SER A O 1
ATOM 1364 N N . THR A 1 178 ? 14.659 9.596 3.793 1.00 87.75 178 THR A N 1
ATOM 1365 C CA . THR A 1 178 ? 13.818 10.791 3.645 1.00 87.75 178 THR A CA 1
ATOM 1366 C C . THR A 1 178 ? 12.712 10.577 2.610 1.00 87.75 178 THR A C 1
ATOM 1368 O O . THR A 1 178 ? 11.557 10.916 2.862 1.00 87.75 178 THR A O 1
ATOM 1371 N N . SER A 1 179 ? 13.043 9.987 1.457 1.00 89.69 179 SER A N 1
ATOM 1372 C CA . SER A 1 179 ? 12.052 9.698 0.411 1.00 89.69 179 SER A CA 1
ATOM 1373 C C . SER A 1 179 ? 11.049 8.626 0.844 1.00 89.69 179 SER A C 1
ATOM 1375 O O . SER A 1 179 ? 9.860 8.761 0.553 1.00 89.69 179 SER A O 1
ATOM 1377 N N . ARG A 1 180 ? 11.486 7.609 1.604 1.00 93.69 180 ARG A N 1
ATOM 1378 C CA . ARG A 1 180 ? 10.592 6.598 2.189 1.00 93.69 180 ARG A CA 1
ATOM 1379 C C . ARG A 1 180 ? 9.559 7.232 3.111 1.00 93.69 180 ARG A C 1
ATOM 1381 O O . ARG A 1 180 ? 8.374 6.979 2.926 1.00 93.69 180 ARG A O 1
ATOM 1388 N N . ASP A 1 181 ? 9.970 8.101 4.029 1.00 93.31 181 ASP A N 1
ATOM 1389 C CA . ASP A 1 181 ? 9.039 8.775 4.945 1.00 93.31 181 ASP A CA 1
ATOM 1390 C C . ASP A 1 181 ? 8.032 9.672 4.214 1.00 93.31 181 ASP A C 1
ATOM 1392 O O . ASP A 1 181 ? 6.841 9.671 4.537 1.00 93.31 181 ASP A O 1
ATOM 1396 N N . GLN A 1 182 ? 8.487 10.406 3.196 1.00 94.06 182 GLN A N 1
ATOM 1397 C CA . GLN A 1 182 ? 7.623 11.270 2.389 1.00 94.06 182 GLN A CA 1
ATOM 1398 C C . GLN A 1 182 ? 6.560 10.471 1.630 1.00 94.06 182 GLN A C 1
ATOM 1400 O O . GLN A 1 182 ? 5.381 10.830 1.662 1.00 94.06 182 GLN A O 1
ATOM 1405 N N . GLU A 1 183 ? 6.945 9.369 0.990 1.00 96.69 183 GLU A N 1
ATOM 1406 C CA . GLU A 1 183 ? 5.998 8.522 0.261 1.00 96.69 183 GLU A CA 1
ATOM 1407 C C . GLU A 1 183 ? 5.083 7.732 1.198 1.00 96.69 183 GLU A C 1
ATOM 1409 O O . GLU A 1 183 ? 3.896 7.579 0.907 1.00 96.69 183 GLU A O 1
ATOM 1414 N N . MET A 1 184 ? 5.579 7.308 2.365 1.00 97.75 184 MET A N 1
ATOM 1415 C CA . MET A 1 184 ? 4.740 6.729 3.415 1.00 97.75 184 MET A CA 1
ATOM 1416 C C . MET A 1 184 ? 3.652 7.703 3.869 1.00 97.75 184 MET A C 1
ATOM 1418 O O . MET A 1 184 ? 2.477 7.337 3.967 1.00 97.75 184 MET A O 1
ATOM 1422 N N . PHE A 1 185 ? 4.007 8.971 4.079 1.00 97.06 185 PHE A N 1
ATOM 1423 C CA . PHE A 1 185 ? 3.028 9.998 4.411 1.00 97.06 185 PHE A CA 1
ATOM 1424 C C . PHE A 1 185 ? 2.060 10.281 3.252 1.00 97.06 185 PHE A C 1
ATOM 1426 O O . PHE A 1 185 ? 0.852 10.392 3.475 1.00 97.06 185 PHE A O 1
ATOM 1433 N N . ALA A 1 186 ? 2.547 10.322 2.009 1.00 97.69 186 ALA A N 1
ATOM 1434 C CA . ALA A 1 186 ? 1.694 10.479 0.832 1.00 97.69 186 ALA A CA 1
ATOM 1435 C C . ALA A 1 186 ? 0.683 9.323 0.707 1.00 97.69 186 ALA A C 1
ATOM 1437 O O . ALA A 1 186 ? -0.499 9.555 0.452 1.00 97.69 186 ALA A O 1
ATOM 1438 N N . ASN A 1 187 ? 1.104 8.082 0.956 1.00 98.38 187 ASN A N 1
ATOM 1439 C CA . ASN A 1 187 ? 0.223 6.914 1.000 1.00 98.38 187 ASN A CA 1
ATOM 1440 C C . ASN A 1 187 ? -0.797 6.979 2.134 1.00 98.38 187 ASN A C 1
ATOM 1442 O O . ASN A 1 187 ? -1.969 6.668 1.917 1.00 98.38 187 ASN A O 1
ATOM 1446 N N . PHE A 1 188 ? -0.394 7.428 3.324 1.00 97.88 188 PHE A N 1
ATOM 1447 C CA . PHE A 1 188 ? -1.336 7.703 4.407 1.00 97.88 188 PHE A CA 1
ATOM 1448 C C . PHE A 1 188 ? -2.411 8.706 3.957 1.00 97.88 188 PHE A C 1
ATOM 1450 O O . PHE A 1 188 ? -3.604 8.451 4.127 1.00 97.88 188 PHE A O 1
ATOM 1457 N N . GLN A 1 189 ? -2.015 9.812 3.321 1.00 97.25 189 GLN A N 1
ATOM 1458 C CA . GLN A 1 189 ? -2.957 10.812 2.812 1.00 97.25 189 GLN A CA 1
ATOM 1459 C C . GLN A 1 189 ? -3.886 10.239 1.734 1.00 97.25 189 GLN A C 1
ATOM 1461 O O . GLN A 1 189 ? -5.091 10.493 1.779 1.00 97.25 189 GLN A O 1
ATOM 1466 N N . ARG A 1 190 ? -3.356 9.427 0.807 1.00 96.88 190 ARG A N 1
ATOM 1467 C CA . ARG A 1 190 ? -4.139 8.730 -0.229 1.00 96.88 190 ARG A CA 1
ATOM 1468 C C . ARG A 1 190 ? -5.211 7.831 0.397 1.00 96.88 190 ARG A C 1
ATOM 1470 O O . ARG A 1 190 ? -6.373 7.911 0.004 1.00 96.88 190 ARG A O 1
ATOM 1477 N N . TRP A 1 191 ? -4.868 7.045 1.421 1.00 97.12 191 TRP A N 1
ATOM 1478 C CA . TRP A 1 191 ? -5.845 6.234 2.159 1.00 97.12 191 TRP A CA 1
ATOM 1479 C C . TRP A 1 191 ? -6.901 7.077 2.868 1.00 97.12 191 TRP A C 1
ATOM 1481 O O . TRP A 1 191 ? -8.095 6.825 2.712 1.00 97.12 191 TRP A O 1
ATOM 1491 N N . MET A 1 192 ? -6.483 8.110 3.598 1.00 96.75 192 MET A N 1
ATOM 1492 C CA . MET A 1 192 ? -7.407 8.975 4.332 1.00 96.75 192 MET A CA 1
ATOM 1493 C C . MET A 1 192 ? -8.382 9.713 3.408 1.00 96.75 192 MET A C 1
ATOM 1495 O O . MET A 1 192 ? -9.545 9.877 3.769 1.00 96.75 192 MET A O 1
ATOM 1499 N N . ALA A 1 193 ? -7.947 10.105 2.208 1.00 94.69 193 ALA A N 1
ATOM 1500 C CA . ALA A 1 193 ? -8.795 10.756 1.210 1.00 94.69 193 ALA A CA 1
ATOM 1501 C C . ALA A 1 193 ? -9.877 9.828 0.621 1.00 94.69 193 ALA A C 1
ATOM 1503 O O . ALA A 1 193 ? -10.895 10.310 0.129 1.00 94.69 193 ALA A O 1
ATOM 1504 N N . ARG A 1 194 ? -9.676 8.504 0.671 1.00 90.88 194 ARG A N 1
ATOM 1505 C CA . ARG A 1 194 ? -10.639 7.498 0.181 1.00 90.88 194 ARG A CA 1
ATOM 1506 C C . ARG A 1 194 ? -11.729 7.172 1.198 1.00 90.88 194 ARG A C 1
ATOM 1508 O O . ARG A 1 194 ? -12.740 6.562 0.853 1.00 90.88 194 ARG A O 1
ATOM 1515 N N . TRP A 1 195 ? -11.499 7.485 2.466 1.00 93.06 195 TRP A N 1
ATOM 1516 C CA . TRP A 1 195 ? -12.367 7.066 3.558 1.00 93.06 195 TRP A CA 1
ATOM 1517 C C . TRP A 1 195 ? -13.338 8.174 3.966 1.00 93.06 195 TRP A C 1
ATOM 1519 O O . TRP A 1 195 ? -13.108 9.344 3.661 1.00 93.06 195 TRP A O 1
ATOM 1529 N N . PRO A 1 196 ? -14.445 7.833 4.656 1.00 94.06 196 PRO A N 1
ATOM 1530 C CA . PRO A 1 196 ? -15.409 8.830 5.096 1.00 94.06 196 PRO A CA 1
ATOM 1531 C C . PRO A 1 196 ? -14.753 9.961 5.888 1.00 94.06 196 PRO A C 1
ATOM 1533 O O . PRO A 1 196 ? -13.839 9.737 6.694 1.00 94.06 196 PRO A O 1
ATOM 1536 N N . ALA A 1 197 ? -15.269 11.175 5.702 1.00 90.06 197 ALA A N 1
ATOM 1537 C CA . ALA A 1 197 ? -14.854 12.328 6.486 1.00 90.06 197 ALA A CA 1
ATOM 1538 C C . ALA A 1 197 ? -14.965 12.018 7.991 1.00 90.06 197 ALA A C 1
ATOM 1540 O O . ALA A 1 197 ? -15.929 11.396 8.433 1.00 90.06 197 ALA A O 1
ATOM 1541 N N . LYS A 1 198 ? -13.983 12.482 8.778 1.00 91.56 198 LYS A N 1
ATOM 1542 C CA . LYS A 1 198 ? -13.835 12.214 10.227 1.00 91.56 198 LYS A CA 1
ATOM 1543 C C . LYS A 1 198 ? -13.413 10.784 10.601 1.00 91.56 198 LYS A C 1
ATOM 1545 O O . LYS A 1 198 ? -13.479 10.437 11.779 1.00 91.56 198 LYS A O 1
ATOM 1550 N N . THR A 1 199 ? -12.938 9.974 9.651 1.00 96.88 199 THR A N 1
ATOM 1551 C CA . THR A 1 199 ? -12.275 8.699 9.975 1.00 96.88 199 THR A CA 1
ATOM 1552 C C . THR A 1 199 ? -11.140 8.932 10.976 1.00 96.88 199 THR A C 1
ATOM 1554 O O . THR A 1 199 ? -10.253 9.754 10.745 1.00 96.88 199 THR A O 1
ATOM 1557 N N . LYS A 1 200 ? -11.161 8.199 12.094 1.00 97.94 200 LYS A N 1
ATOM 1558 C CA . LYS A 1 200 ? -10.072 8.177 13.076 1.00 97.94 200 LYS A CA 1
ATOM 1559 C C . LYS A 1 200 ? -9.182 6.974 12.792 1.00 97.94 200 LYS A C 1
ATOM 1561 O O . LYS A 1 200 ? -9.635 5.835 12.910 1.00 97.94 200 LYS A O 1
ATOM 1566 N N . ALA A 1 201 ? -7.937 7.244 12.416 1.00 98.00 201 ALA A N 1
ATOM 1567 C CA . ALA A 1 201 ? -6.972 6.231 12.012 1.00 98.00 201 ALA A CA 1
ATOM 1568 C C . ALA A 1 201 ? -5.945 5.937 13.109 1.00 98.00 201 ALA A C 1
ATOM 1570 O O . ALA A 1 201 ? -5.407 6.851 13.734 1.00 98.00 201 ALA A O 1
ATOM 1571 N N . ILE A 1 202 ? -5.665 4.653 13.318 1.00 98.44 202 ILE A N 1
ATOM 1572 C CA . ILE A 1 202 ? -4.512 4.164 14.076 1.00 98.44 202 ILE A CA 1
ATOM 1573 C C . ILE A 1 202 ? -3.365 3.962 13.087 1.00 98.44 202 ILE A C 1
ATOM 1575 O O . ILE A 1 202 ? -3.578 3.364 12.036 1.00 98.44 202 ILE A O 1
ATOM 1579 N N . VAL A 1 203 ? -2.159 4.417 13.426 1.00 97.81 203 VAL A N 1
ATOM 1580 C CA . VAL A 1 203 ? -0.948 4.185 12.624 1.00 97.81 203 VAL A CA 1
ATOM 1581 C C . VAL A 1 203 ? -0.032 3.223 13.379 1.00 97.81 203 VAL A C 1
ATOM 1583 O O . VAL A 1 203 ? 0.458 3.537 14.464 1.00 97.81 203 VAL A O 1
ATOM 1586 N N . TRP A 1 204 ? 0.175 2.030 12.824 1.00 97.06 204 TRP A N 1
ATOM 1587 C CA . TRP A 1 204 ? 1.096 1.020 13.333 1.00 97.06 204 TRP A CA 1
ATOM 1588 C C . TRP A 1 204 ? 2.433 1.131 12.613 1.00 97.06 204 TRP A C 1
ATOM 1590 O O . TRP A 1 204 ? 2.552 0.759 11.451 1.00 97.06 204 TRP A O 1
ATOM 1600 N N . THR A 1 205 ? 3.442 1.630 13.317 1.00 95.56 205 THR A N 1
ATOM 1601 C CA . THR A 1 205 ? 4.766 1.902 12.750 1.00 95.56 205 THR A CA 1
ATOM 1602 C C . THR A 1 205 ? 5.841 1.864 13.836 1.00 95.56 205 THR A C 1
ATOM 1604 O O . THR A 1 205 ? 5.513 1.767 15.032 1.00 95.56 205 THR A O 1
ATOM 1607 N N . ALA A 1 206 ? 7.110 1.902 13.433 1.00 92.88 206 ALA A N 1
ATOM 1608 C CA . ALA A 1 206 ? 8.236 2.138 14.326 1.00 92.88 206 ALA A CA 1
ATOM 1609 C C . ALA A 1 206 ? 8.197 3.555 14.932 1.00 92.88 206 ALA A C 1
ATOM 1611 O O . ALA A 1 206 ? 7.674 4.503 14.345 1.00 92.88 206 ALA A O 1
ATOM 1612 N N . ASN A 1 207 ? 8.797 3.727 16.115 1.00 92.31 207 ASN A N 1
ATOM 1613 C CA . ASN A 1 207 ? 8.788 5.016 16.818 1.00 92.31 207 ASN A CA 1
ATOM 1614 C C . ASN A 1 207 ? 9.425 6.152 15.999 1.00 92.31 207 ASN A C 1
ATOM 1616 O O . ASN A 1 207 ? 8.976 7.289 16.114 1.00 92.31 207 ASN A O 1
ATOM 1620 N N . SER A 1 208 ? 10.429 5.851 15.168 1.00 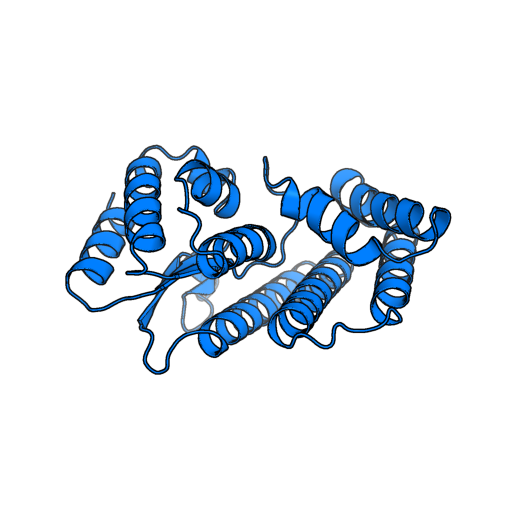90.75 208 SER A N 1
ATOM 1621 C CA . SER A 1 208 ? 11.092 6.819 14.281 1.00 90.75 208 SER A CA 1
ATOM 1622 C C . SER A 1 208 ? 10.123 7.499 13.317 1.00 90.75 208 SER A C 1
ATOM 1624 O O . SER A 1 208 ? 10.238 8.698 13.096 1.00 90.75 208 SER A O 1
ATOM 1626 N N . HIS A 1 209 ? 9.145 6.756 12.801 1.00 92.25 209 HIS A N 1
ATOM 1627 C CA . HIS A 1 209 ? 8.157 7.254 11.846 1.00 92.25 209 HIS A CA 1
ATOM 1628 C C . HIS A 1 209 ? 6.928 7.875 12.535 1.00 92.25 209 HIS A C 1
ATOM 1630 O O . HIS A 1 209 ? 6.214 8.673 11.935 1.00 92.25 209 HIS A O 1
ATOM 1636 N N . ALA A 1 210 ? 6.670 7.537 13.806 1.00 91.25 210 ALA A N 1
ATOM 1637 C CA . ALA A 1 210 ? 5.586 8.131 14.596 1.00 91.25 210 ALA A CA 1
ATOM 1638 C C . ALA A 1 210 ? 5.978 9.443 15.302 1.00 91.25 210 ALA A C 1
ATOM 1640 O O . ALA A 1 210 ? 5.106 10.196 15.749 1.00 91.25 210 ALA A O 1
ATOM 1641 N N . ALA A 1 211 ? 7.275 9.696 15.481 1.00 89.06 211 ALA A N 1
ATOM 1642 C CA . ALA A 1 211 ? 7.764 10.841 16.233 1.00 89.06 211 ALA A CA 1
ATOM 1643 C C . ALA A 1 211 ? 7.475 12.168 15.509 1.00 89.06 211 ALA A C 1
ATOM 1645 O O . ALA A 1 211 ? 7.555 12.273 14.290 1.00 89.06 211 ALA A O 1
ATOM 1646 N N . ARG A 1 212 ? 7.173 13.226 16.276 1.00 83.44 212 ARG A N 1
ATOM 1647 C CA . ARG A 1 212 ? 6.944 14.580 15.723 1.00 83.44 212 ARG A CA 1
ATOM 1648 C C . ARG A 1 212 ? 8.215 15.230 15.174 1.00 83.44 212 ARG A C 1
ATOM 1650 O O . ARG A 1 212 ? 8.127 16.155 14.375 1.00 83.44 212 ARG A O 1
ATOM 1657 N N . ALA A 1 213 ? 9.368 14.798 15.666 1.00 76.38 213 ALA A N 1
ATOM 1658 C CA . ALA A 1 213 ? 10.683 15.267 15.272 1.00 76.38 213 ALA A CA 1
ATOM 1659 C C . ALA A 1 213 ? 11.658 14.092 15.353 1.00 76.38 213 ALA A C 1
ATOM 1661 O O . ALA A 1 213 ? 11.423 13.149 16.115 1.00 76.38 213 ALA A O 1
ATOM 1662 N N . ALA A 1 214 ? 12.752 14.166 14.596 1.00 65.56 214 ALA A N 1
ATOM 1663 C CA . ALA A 1 214 ? 13.826 13.190 14.697 1.00 65.56 214 ALA A CA 1
ATOM 1664 C C . ALA A 1 214 ? 14.321 13.111 16.149 1.00 65.56 214 ALA A C 1
ATOM 1666 O O . ALA A 1 214 ? 14.569 14.139 16.785 1.00 65.56 214 ALA A O 1
ATOM 1667 N N . SER A 1 215 ? 14.459 11.894 16.679 1.00 58.50 215 SER A N 1
ATOM 1668 C CA . SER A 1 215 ? 15.145 11.695 17.954 1.00 58.50 215 SER A CA 1
ATOM 1669 C C . SER A 1 215 ? 16.565 12.259 17.829 1.00 58.50 215 SER A C 1
ATOM 1671 O O . SER A 1 215 ? 17.228 11.951 16.833 1.00 58.50 215 SER A O 1
ATOM 1673 N N . PRO A 1 216 ? 17.056 13.068 18.787 1.00 47.53 216 PRO A N 1
ATOM 1674 C CA . PRO A 1 216 ? 18.449 13.481 18.769 1.00 47.53 216 PRO A CA 1
ATOM 1675 C C . PRO A 1 216 ? 19.311 12.219 18.773 1.00 47.53 216 PRO A C 1
ATOM 1677 O O . PRO A 1 216 ? 19.202 11.392 19.678 1.00 47.53 216 PRO A O 1
ATOM 1680 N N . GLN A 1 217 ? 20.117 12.044 17.726 1.00 44.50 217 GLN A N 1
ATOM 1681 C CA . GLN A 1 217 ? 21.136 11.005 17.693 1.00 44.50 217 GLN A CA 1
ATOM 1682 C C . GLN A 1 217 ? 22.126 11.335 18.810 1.00 44.50 217 GLN A C 1
ATOM 1684 O O . GLN A 1 217 ? 22.916 12.269 18.692 1.00 44.50 217 GLN A O 1
ATOM 1689 N N . THR A 1 218 ? 22.051 10.619 19.927 1.00 39.84 218 THR A N 1
ATOM 1690 C CA . THR A 1 218 ? 23.178 10.543 20.852 1.00 39.84 218 THR A CA 1
ATOM 1691 C C . THR A 1 218 ? 24.292 9.801 20.123 1.00 39.84 218 THR A C 1
ATOM 1693 O O . THR A 1 218 ? 24.169 8.596 19.895 1.00 39.84 218 THR A O 1
ATOM 1696 N N . LEU A 1 219 ? 25.296 10.567 19.683 1.00 35.91 219 LEU A N 1
ATOM 1697 C CA . LEU A 1 219 ? 26.618 10.087 19.274 1.00 35.91 219 LEU A CA 1
ATOM 1698 C C . LEU A 1 219 ? 27.300 9.340 20.425 1.00 35.91 219 LEU A C 1
ATOM 1700 O O . LEU A 1 219 ? 27.104 9.767 21.588 1.00 35.91 219 LEU A O 1
#

pLDDT: mean 93.43, std 8.64, range [35.91, 98.44]

Foldseek 3Di:
DVVLVVVVCCLVPVQAAEEEEQFAQQLLVVLVVCVVVLHQAALVSVLLGNFDVLNPDPVNSVSSRVVSVCVSVSSHGYGYLFLDDDGPNNCCSQQVLLLVLLVPPDPVLSVLQRVLSNCCRPVNDDPVSLVSNVVSLVRSVPDDADPDPVRRLVSVLNSVSSVLVSVLSVDDPVVNVVSRLVSSVVSVVSVVVVDDPPNRYHYHDDPCSVDPDGDPPPD

Secondary structure (DSSP, 8-state):
-HHHHHHHHHHHHH---EEEEEEEHHHHHHHHHHHHTTPPPPHHHHHHHH-HHHHT-TTTHHHHHHHHHHHHTTS-EEEEEE-----TT-HIIIIIHHHHHTTTS-HHHHHHHHHHHHHHHHH---HHHHHHHHHHHHHHHTSPPPSSHHHHHHHHHHHHHHHHHHHHTTS-HHHHHHHHHHHHHHHHHHHHHHSPTT--EEEE--HHHH-SSPPP---

Sequence (219 aa):
MFKTALITRLVAHCGFSAVLFEASFFEFVQLDRARRADRPVMPDQIATAVGGLWKFDEEFQPLLAYLAEQATNGAIRLGGFDFQLGGAGQDFTNFGVIAELSGELVPVERENCRKAFRDLLFKGSNSERRQAVALCLEAIGALPVSADTDVRRERQEMLANLSAFAAANSADANSYSTSRDQEMFANFQRWMARWPAKTKAIVWTANSHAARAASPQTL